Protein AF-A0A086PKF5-F1 (afdb_monomer)

pLDDT: mean 82.12, std 17.76, range [36.72, 97.75]

Solvent-accessible surface area (backbone atoms only — not comparable to full-atom values): 14034 Å² total; per-residue (Å²): 136,88,90,87,89,80,79,74,67,61,62,64,56,49,55,61,52,49,56,54,53,56,54,62,61,66,72,71,80,69,80,71,75,78,75,77,51,98,82,55,91,73,62,72,94,81,54,89,72,55,75,68,56,51,48,54,51,51,54,50,58,45,57,78,61,60,41,84,94,38,36,70,69,42,48,52,54,51,27,58,54,49,49,71,54,85,50,68,68,60,47,36,51,54,41,50,56,54,49,55,48,27,20,74,40,45,94,47,14,59,63,45,34,52,45,53,51,52,41,45,74,46,39,67,67,53,93,92,45,58,82,87,42,76,74,61,31,62,51,41,49,35,45,53,52,50,52,49,51,57,58,68,69,48,75,94,66,84,86,53,72,71,83,74,50,71,91,80,73,77,46,75,63,56,51,49,52,52,51,51,52,51,52,51,53,48,35,51,39,4,48,44,40,34,52,24,36,27,35,72,71,62,74,44,58,70,70,60,56,50,52,52,50,36,69,34,57,62,75,41,96,78,49,58,69,67,36,49,50,39,48,53,49,26,60,75,64,91

Nearest PDB structures (foldseek):
  4iul-assembly3_A  TM=8.179E-01  e=7.984E-08  Homo sapiens
  4iul-assembly3_B  TM=7.841E-01  e=1.169E-06  Homo sapiens
  2vsx-assembly1_E  TM=7.366E-01  e=7.597E-07  Saccharomyces cerevisiae
  6exn-assembly1_H  TM=7.223E-01  e=2.161E-01  Saccharomyces cerevisiae S288C
  5lj5-assembly1_H  TM=7.223E-01  e=2.881E-01  Saccharomyces cerevisiae

Foldseek 3Di:
DDDDDDPPPPVVVVVVVVVVVVVVVVVPPPPDDPPQPPPHDDDPVPDDDDPLRVLLVVLLVLVVVDDPVCLVVSLVVLLVVQLPDDDLVSLLSSLLSLLVCLLQPVVCLLSSLVSLVSSLVSHDADPPFPPVPSCRRSNLVSNVVNLVVLVVPQDLALDACVVVDDPDDPDVVVVVSVVVSVSSLSSLLSSLSNQLSNVVVVSDDPVVNVVLLCSLDPVDPDGDPSSVVSNVSSVVSD

Structure (mmCIF, N/CA/C/O backbone):
data_AF-A0A086PKF5-F1
#
_entry.id   AF-A0A086PKF5-F1
#
loop_
_atom_site.group_PDB
_atom_site.id
_atom_site.type_symbol
_atom_site.label_atom_id
_atom_site.label_alt_id
_atom_site.label_comp_id
_atom_site.label_asym_id
_atom_site.label_entity_id
_atom_site.label_seq_id
_atom_site.pdbx_PDB_ins_code
_atom_site.Cartn_x
_atom_site.Cartn_y
_atom_site.Cartn_z
_atom_site.occupancy
_atom_site.B_iso_or_equiv
_atom_site.auth_seq_id
_atom_site.auth_comp_id
_atom_site.auth_asym_id
_atom_site.auth_atom_id
_atom_site.pdbx_PDB_model_num
ATOM 1 N N . MET A 1 1 ? 48.515 -82.159 37.304 1.00 36.72 1 MET A N 1
ATOM 2 C CA . MET A 1 1 ? 49.482 -81.075 37.580 1.00 36.72 1 MET A CA 1
ATOM 3 C C . MET A 1 1 ? 48.979 -79.821 36.874 1.00 36.72 1 MET A C 1
ATOM 5 O O . MET A 1 1 ? 48.428 -79.946 35.792 1.00 36.72 1 MET A O 1
ATOM 9 N N . SER A 1 2 ? 49.024 -78.694 37.578 1.00 43.69 2 SER A N 1
ATOM 10 C CA . SER A 1 2 ? 48.172 -77.492 37.493 1.00 43.69 2 SER A CA 1
ATOM 11 C C . SER A 1 2 ? 48.107 -76.741 36.152 1.00 43.69 2 SER A C 1
ATOM 13 O O . SER A 1 2 ? 49.078 -76.763 35.402 1.00 43.69 2 SER A O 1
ATOM 15 N N . PRO A 1 3 ? 47.058 -75.917 35.950 1.00 42.56 3 PRO A N 1
ATOM 16 C CA . PRO A 1 3 ? 47.173 -74.667 35.207 1.00 42.56 3 PRO A CA 1
ATOM 17 C C . PRO A 1 3 ? 46.764 -73.464 36.079 1.00 42.56 3 PRO A C 1
ATOM 19 O O . PRO A 1 3 ? 45.607 -73.306 36.457 1.00 42.56 3 PRO A O 1
ATOM 22 N N . GLN A 1 4 ? 47.732 -72.601 36.379 1.00 45.06 4 GLN A N 1
ATOM 23 C CA . GLN A 1 4 ? 47.533 -71.223 36.835 1.00 45.06 4 GLN A CA 1
ATOM 24 C C . GLN A 1 4 ? 48.155 -70.316 35.773 1.00 45.06 4 GLN A C 1
ATOM 26 O O . GLN A 1 4 ? 49.243 -70.646 35.306 1.00 45.06 4 GLN A O 1
ATOM 31 N N . SER A 1 5 ? 47.491 -69.191 35.474 1.00 50.44 5 SER A N 1
ATOM 32 C CA . SER A 1 5 ? 47.967 -67.955 34.806 1.00 50.44 5 SER A CA 1
ATOM 33 C C . SER A 1 5 ? 47.242 -67.544 33.509 1.00 50.44 5 SER A C 1
ATOM 35 O O . SER A 1 5 ? 47.813 -67.582 32.429 1.00 50.44 5 SER A O 1
ATOM 37 N N . GLN A 1 6 ? 45.995 -67.059 33.627 1.00 50.03 6 GLN A N 1
ATOM 38 C CA . GLN A 1 6 ? 45.361 -66.178 32.618 1.00 50.03 6 GLN A CA 1
ATOM 39 C C . GLN A 1 6 ? 44.467 -65.055 33.208 1.00 50.03 6 GLN A C 1
ATOM 41 O O . GLN A 1 6 ? 43.722 -64.417 32.474 1.00 50.03 6 GLN A O 1
ATOM 46 N N . GLU A 1 7 ? 44.560 -64.734 34.505 1.00 50.16 7 GLU A N 1
ATOM 47 C CA . GLU A 1 7 ? 43.732 -63.678 35.139 1.00 50.16 7 GLU A CA 1
ATOM 48 C C . GLU A 1 7 ? 44.393 -62.284 35.219 1.00 50.16 7 GLU A C 1
ATOM 50 O O . GLU A 1 7 ? 43.787 -61.341 35.714 1.00 50.16 7 GLU A O 1
ATOM 55 N N . GLY A 1 8 ? 45.617 -62.105 34.706 1.00 48.47 8 GLY A N 1
ATOM 56 C CA . GLY A 1 8 ? 46.357 -60.833 34.815 1.00 48.47 8 GLY A CA 1
ATOM 57 C C . GLY A 1 8 ? 46.159 -59.821 33.673 1.00 48.47 8 GLY A C 1
ATOM 58 O O . GLY A 1 8 ? 46.491 -58.650 33.841 1.00 48.47 8 GLY A O 1
ATOM 59 N N . ASP A 1 9 ? 45.632 -60.240 32.518 1.00 46.97 9 ASP A N 1
ATOM 60 C CA . ASP A 1 9 ? 45.586 -59.403 31.300 1.00 46.97 9 ASP A CA 1
ATOM 61 C C . ASP A 1 9 ? 44.234 -58.695 31.079 1.00 46.97 9 ASP A C 1
ATOM 63 O O . ASP A 1 9 ? 44.146 -57.711 30.344 1.00 46.97 9 ASP A O 1
ATOM 67 N N . ALA A 1 10 ? 43.165 -59.155 31.738 1.00 49.41 10 ALA A N 1
ATOM 68 C CA . ALA A 1 10 ? 41.835 -58.553 31.613 1.00 49.41 10 ALA A CA 1
ATOM 69 C C . ALA A 1 10 ? 41.706 -57.249 32.425 1.00 49.41 10 ALA A C 1
ATOM 71 O O . ALA A 1 10 ? 41.220 -56.248 31.899 1.00 49.41 10 ALA A O 1
ATOM 72 N N . ALA A 1 11 ? 42.238 -57.218 33.652 1.00 51.84 11 ALA A N 1
ATOM 73 C CA . ALA A 1 11 ? 42.129 -56.063 34.550 1.00 51.84 11 ALA A CA 1
ATOM 74 C C . ALA A 1 11 ? 42.879 -54.821 34.025 1.00 51.84 11 ALA A C 1
ATOM 76 O O . ALA A 1 11 ? 42.363 -53.707 34.063 1.00 51.84 11 ALA A O 1
ATOM 77 N N . LYS A 1 12 ? 44.055 -55.012 33.411 1.00 51.09 12 LYS A N 1
ATOM 78 C CA . LYS A 1 12 ? 44.851 -53.916 32.820 1.00 51.09 12 LYS A CA 1
ATOM 79 C C . LYS A 1 12 ? 44.212 -53.292 31.575 1.00 51.09 12 LYS A C 1
ATOM 81 O O . LYS A 1 12 ? 44.559 -52.177 31.184 1.00 51.09 12 LYS A O 1
ATOM 86 N N . LYS A 1 13 ? 43.302 -54.020 30.921 1.00 51.56 13 LYS A N 1
ATOM 87 C CA . LYS A 1 13 ? 42.574 -53.560 29.733 1.00 51.56 13 LYS A CA 1
ATOM 88 C C . LYS A 1 13 ? 41.316 -52.772 30.097 1.00 51.56 13 LYS A C 1
ATOM 90 O O . LYS A 1 13 ? 40.886 -51.954 29.286 1.00 51.56 13 LYS A O 1
ATOM 95 N N . GLU A 1 14 ? 40.756 -52.999 31.284 1.00 51.41 14 GLU A N 1
ATOM 96 C CA . GLU A 1 14 ? 39.617 -52.240 31.811 1.00 51.41 14 GLU A CA 1
ATOM 97 C C . GLU A 1 14 ? 40.053 -50.897 32.406 1.00 51.41 14 GLU A C 1
ATOM 99 O O . GLU A 1 14 ? 39.488 -49.878 32.013 1.00 51.41 14 GLU A O 1
ATOM 104 N N . GLU A 1 15 ? 41.140 -50.850 33.187 1.00 52.59 15 GLU A N 1
ATOM 105 C CA . GLU A 1 15 ? 41.688 -49.589 33.733 1.00 52.59 15 GLU A CA 1
ATOM 106 C C . GLU A 1 15 ? 42.058 -48.589 32.620 1.00 52.59 15 GLU A C 1
ATOM 108 O O . GLU A 1 15 ? 41.677 -47.420 32.646 1.00 52.59 15 GLU A O 1
ATOM 113 N N . LYS A 1 16 ? 42.695 -49.075 31.544 1.00 51.47 16 LYS A N 1
ATOM 114 C CA . LYS A 1 16 ? 43.084 -48.240 30.393 1.00 51.47 16 LYS A CA 1
ATOM 115 C C . LYS A 1 16 ? 41.893 -47.786 29.534 1.00 51.47 16 LYS A C 1
ATOM 117 O O . LYS A 1 16 ? 42.029 -46.890 28.700 1.00 51.47 16 LYS A O 1
ATOM 122 N N . LYS A 1 17 ? 40.731 -48.430 29.687 1.00 51.41 17 LYS A N 1
ATOM 123 C CA . LYS A 1 17 ? 39.484 -48.081 28.989 1.00 51.41 17 LYS A CA 1
ATOM 124 C C . LYS A 1 17 ? 38.639 -47.103 29.809 1.00 51.41 17 LYS A C 1
ATOM 126 O O . LYS A 1 17 ? 37.878 -46.346 29.208 1.00 51.41 17 LYS A O 1
ATOM 131 N N . GLU A 1 18 ? 38.798 -47.090 31.132 1.00 50.72 18 GLU A N 1
ATOM 132 C CA . GLU A 1 18 ? 38.207 -46.084 32.018 1.00 50.72 18 GLU A CA 1
ATOM 133 C C . GLU A 1 18 ? 38.973 -44.756 31.980 1.00 50.72 18 GLU A C 1
ATOM 135 O O . GLU A 1 18 ? 38.328 -43.733 31.758 1.00 50.72 18 GLU A O 1
ATOM 140 N N . GLU A 1 19 ? 40.315 -44.753 32.016 1.00 48.88 19 GLU A N 1
ATOM 141 C CA . GLU A 1 19 ? 41.105 -43.510 31.866 1.00 48.88 19 GLU A CA 1
ATOM 142 C C . GLU A 1 19 ? 40.824 -42.804 30.528 1.00 48.88 19 GLU A C 1
ATOM 144 O O . GLU A 1 19 ? 40.623 -41.590 30.477 1.00 48.88 19 GLU A O 1
ATOM 149 N N . LYS A 1 20 ? 40.698 -43.570 29.435 1.00 48.81 20 LYS A N 1
ATOM 150 C CA . LYS A 1 20 ? 40.403 -43.008 28.106 1.00 48.81 20 LYS A CA 1
ATOM 151 C C . LYS A 1 20 ? 38.969 -42.469 27.984 1.00 48.81 20 LYS A C 1
ATOM 153 O O . LYS A 1 20 ? 38.723 -41.543 27.217 1.00 48.81 20 LYS A O 1
ATOM 158 N N . LYS A 1 21 ? 38.025 -43.020 28.759 1.00 47.69 21 LYS A N 1
ATOM 159 C CA . LYS A 1 21 ? 36.648 -42.507 28.862 1.00 47.69 21 LYS A CA 1
ATOM 160 C C . LYS A 1 21 ? 36.556 -41.256 29.732 1.00 47.69 21 LYS A C 1
ATOM 162 O O . LYS A 1 21 ? 35.629 -40.473 29.537 1.00 47.69 21 LYS A O 1
ATOM 167 N N . GLU A 1 22 ? 37.467 -41.078 30.686 1.00 45.28 22 GLU A N 1
ATOM 168 C CA . GLU A 1 22 ? 37.516 -39.890 31.540 1.00 45.28 22 GLU A CA 1
ATOM 169 C C . GLU A 1 22 ? 38.200 -38.701 30.840 1.00 45.28 22 GLU A C 1
ATOM 171 O O . GLU A 1 22 ? 37.745 -37.565 30.997 1.00 45.28 22 GLU A O 1
ATOM 176 N N . GLU A 1 23 ? 39.197 -38.955 29.980 1.00 42.19 23 GLU A N 1
ATOM 177 C CA . GLU A 1 23 ? 39.779 -37.936 29.088 1.00 42.19 23 GLU A CA 1
ATOM 178 C C . GLU A 1 23 ? 38.798 -37.477 27.991 1.00 42.19 23 GLU A C 1
ATOM 180 O O . GLU A 1 23 ? 38.596 -36.272 27.829 1.00 42.19 23 GLU A O 1
ATOM 185 N N . GLU A 1 24 ? 38.076 -38.388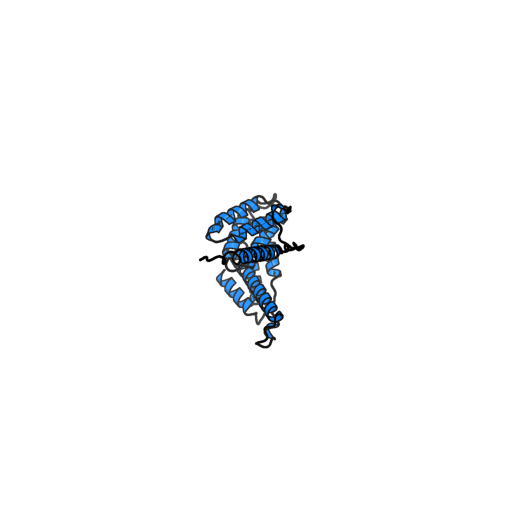 27.318 1.00 42.44 24 GLU A N 1
ATOM 186 C CA . GLU A 1 24 ? 37.067 -38.007 26.303 1.00 42.44 24 GLU A CA 1
ATOM 187 C C . GLU A 1 24 ? 35.859 -37.251 26.894 1.00 42.44 24 GLU A C 1
ATOM 189 O O . GLU A 1 24 ? 35.163 -36.521 26.184 1.00 42.44 24 GLU A O 1
ATOM 194 N N . LYS A 1 25 ? 35.608 -37.362 28.207 1.00 40.44 25 LYS A N 1
ATOM 195 C CA . LYS A 1 25 ? 34.535 -36.612 28.884 1.00 40.44 25 LYS A CA 1
ATOM 196 C C . LYS A 1 25 ? 34.936 -35.185 29.272 1.00 40.44 25 LYS A C 1
ATOM 198 O O . LYS A 1 25 ? 34.049 -34.388 29.581 1.00 40.44 25 LYS A O 1
ATOM 203 N N . LYS A 1 26 ? 36.233 -34.846 29.239 1.00 39.88 26 LYS A N 1
ATOM 204 C CA . LYS A 1 26 ? 36.741 -33.489 29.521 1.00 39.88 26 LYS A CA 1
ATOM 205 C C . LYS A 1 26 ? 36.870 -32.603 28.278 1.00 39.88 26 LYS A C 1
ATOM 207 O O . LYS A 1 26 ? 36.864 -31.386 28.428 1.00 39.88 26 LYS A O 1
ATOM 212 N N . GLU A 1 27 ? 36.882 -33.166 27.070 1.00 39.22 27 GLU A N 1
ATOM 213 C CA . GLU A 1 27 ? 36.931 -32.378 25.822 1.00 39.22 27 GLU A CA 1
ATOM 214 C C . GLU A 1 27 ? 35.543 -31.982 25.272 1.00 39.22 27 GLU A C 1
ATOM 216 O O . GLU A 1 27 ? 35.437 -31.175 24.351 1.00 39.22 27 GLU A O 1
ATOM 221 N N . GLY A 1 28 ? 34.452 -32.471 25.876 1.00 42.28 28 GLY A N 1
ATOM 222 C CA . GLY A 1 28 ? 33.077 -32.193 25.439 1.00 42.28 28 GLY A CA 1
ATOM 223 C C . GLY A 1 28 ? 32.395 -30.956 26.046 1.00 42.28 28 GLY A C 1
ATOM 224 O O . GLY A 1 28 ? 31.264 -30.652 25.670 1.00 42.28 28 GLY A O 1
ATOM 225 N N . SER A 1 29 ? 33.023 -30.226 26.976 1.00 45.91 29 SER A N 1
ATOM 226 C CA . SER A 1 29 ? 32.393 -29.076 27.661 1.00 45.91 29 SER A CA 1
ATOM 227 C C . SER A 1 29 ? 32.948 -27.720 27.215 1.00 45.91 29 SER A C 1
ATOM 229 O O . SER A 1 29 ? 33.151 -26.816 28.026 1.00 45.91 29 SER A O 1
ATOM 231 N N . GLY A 1 30 ? 33.218 -27.588 25.918 1.00 44.12 30 GLY A N 1
ATOM 232 C CA . GLY A 1 30 ? 33.781 -26.388 25.305 1.00 44.12 30 GLY A CA 1
ATOM 233 C C . GLY A 1 30 ? 32.858 -25.700 24.304 1.00 44.12 30 GLY A C 1
ATOM 234 O O . GLY A 1 30 ? 33.360 -25.032 23.406 1.00 44.12 30 GLY A O 1
ATOM 235 N N . VAL A 1 31 ? 31.529 -25.841 24.399 1.00 48.97 31 VAL A N 1
ATOM 236 C CA . VAL A 1 31 ? 30.646 -24.932 23.650 1.00 48.97 31 VAL A CA 1
ATOM 237 C C . VAL A 1 31 ? 30.696 -23.588 24.363 1.00 48.97 31 VAL A C 1
ATOM 239 O O . VAL A 1 31 ? 29.992 -23.354 25.344 1.00 48.97 31 VAL A O 1
ATOM 242 N N . SER A 1 32 ? 31.585 -22.713 23.900 1.00 56.62 32 SER A N 1
ATOM 243 C CA . SER A 1 32 ? 31.594 -21.322 24.324 1.00 56.62 32 SER A CA 1
ATOM 244 C C . SER A 1 32 ? 30.223 -20.720 24.018 1.00 56.62 32 SER A C 1
ATOM 246 O O . SER A 1 32 ? 29.756 -20.719 22.878 1.00 56.62 32 SER A O 1
ATOM 248 N N . THR A 1 33 ? 29.539 -20.251 25.062 1.00 59.47 33 THR A N 1
ATOM 249 C CA . THR A 1 33 ? 28.263 -19.551 24.934 1.00 59.47 33 THR A CA 1
ATOM 250 C C . THR A 1 33 ? 28.449 -18.417 23.933 1.00 59.47 33 THR A C 1
ATOM 252 O O . THR A 1 33 ? 29.280 -17.531 24.156 1.00 59.47 33 THR A O 1
ATOM 255 N N . LEU A 1 34 ? 27.708 -18.459 22.821 1.00 63.03 34 LEU A N 1
ATOM 256 C CA . LEU A 1 34 ? 27.731 -17.414 21.801 1.00 63.03 34 LEU A CA 1
ATOM 257 C C . LEU A 1 34 ? 27.540 -16.066 22.499 1.00 63.03 34 LEU A C 1
ATOM 259 O O . LEU A 1 34 ? 26.507 -15.820 23.127 1.00 63.03 34 LEU A O 1
ATOM 263 N N . LYS A 1 35 ? 28.564 -15.206 22.435 1.00 63.94 35 LYS A N 1
ATOM 264 C CA . LYS A 1 35 ? 28.471 -13.858 22.990 1.00 63.94 35 LYS A CA 1
ATOM 265 C C . LYS A 1 35 ? 27.340 -13.150 22.259 1.00 63.94 35 LYS A C 1
ATOM 267 O O . LYS A 1 35 ? 27.403 -12.942 21.051 1.00 63.94 35 LYS A O 1
ATOM 272 N N . VAL A 1 36 ? 26.298 -12.811 23.009 1.00 59.06 36 VAL A N 1
ATOM 273 C CA . VAL A 1 36 ? 25.150 -12.041 22.538 1.00 59.06 36 VAL A CA 1
ATOM 274 C C . VAL A 1 36 ? 25.682 -10.694 22.048 1.00 59.06 36 VAL A C 1
ATOM 276 O O . VAL A 1 36 ? 26.002 -9.817 22.848 1.00 59.06 36 VAL A O 1
ATOM 279 N N . GLY A 1 37 ? 25.853 -10.553 20.731 1.00 63.16 37 GLY A N 1
ATOM 280 C CA . GLY A 1 37 ? 26.248 -9.288 20.118 1.00 63.16 37 GLY A CA 1
ATOM 281 C C . GLY A 1 37 ? 25.216 -8.201 20.425 1.00 63.16 37 GLY A C 1
ATOM 282 O O . GLY A 1 37 ? 24.046 -8.502 20.662 1.00 63.16 37 GLY A O 1
ATOM 283 N N . GLY A 1 38 ? 25.621 -6.928 20.403 1.00 65.12 38 GLY A N 1
ATOM 284 C CA . GLY A 1 38 ? 24.736 -5.796 20.727 1.00 65.12 38 GLY A CA 1
ATOM 285 C C . GLY A 1 38 ? 23.437 -5.732 19.902 1.00 65.12 38 GLY A C 1
ATOM 286 O O . GLY A 1 38 ? 22.467 -5.134 20.355 1.00 65.12 38 GLY A O 1
ATOM 287 N N . GLY A 1 39 ? 23.393 -6.397 18.739 1.00 69.69 39 GLY A N 1
ATOM 288 C CA . GLY A 1 39 ? 22.215 -6.528 17.870 1.00 69.69 39 GLY A CA 1
ATOM 289 C C . GLY A 1 39 ? 21.435 -7.845 17.989 1.00 69.69 39 GLY A C 1
ATOM 290 O O . GLY A 1 39 ? 20.574 -8.113 17.155 1.00 69.69 39 GLY A O 1
ATOM 291 N N . ALA A 1 40 ? 21.728 -8.698 18.972 1.00 73.62 40 ALA A N 1
ATOM 292 C CA . ALA A 1 40 ? 21.036 -9.975 19.116 1.00 73.62 40 ALA A CA 1
ATOM 293 C C . ALA A 1 40 ? 19.546 -9.787 19.450 1.00 73.62 40 ALA A C 1
ATOM 295 O O . ALA A 1 40 ? 19.161 -8.920 20.243 1.00 73.62 40 ALA A O 1
ATOM 296 N N . TRP A 1 41 ? 18.703 -10.638 18.862 1.00 75.94 41 TRP A N 1
ATOM 297 C CA . TRP A 1 41 ? 17.267 -10.640 19.118 1.00 75.94 41 TRP A CA 1
ATOM 298 C C . TRP A 1 41 ? 16.983 -10.898 20.603 1.00 75.94 41 TRP A C 1
ATOM 300 O O . TRP A 1 41 ? 17.469 -11.871 21.180 1.00 75.94 41 TRP A O 1
ATOM 310 N N . ARG A 1 42 ? 16.187 -10.022 21.228 1.00 75.62 42 ARG A N 1
ATOM 311 C CA . ARG A 1 42 ? 15.775 -10.150 22.633 1.00 75.62 42 ARG A CA 1
ATOM 312 C C . ARG A 1 42 ? 14.305 -10.567 22.731 1.00 75.62 42 ARG A C 1
ATOM 314 O O . ARG A 1 42 ? 13.477 -9.979 22.026 1.00 75.62 42 ARG A O 1
ATOM 321 N N . PRO A 1 43 ? 13.961 -11.516 23.623 1.00 75.12 43 PRO A N 1
ATOM 322 C CA . PRO A 1 43 ? 12.582 -11.925 23.858 1.00 75.12 43 PRO A CA 1
ATOM 323 C C . PRO A 1 43 ? 11.6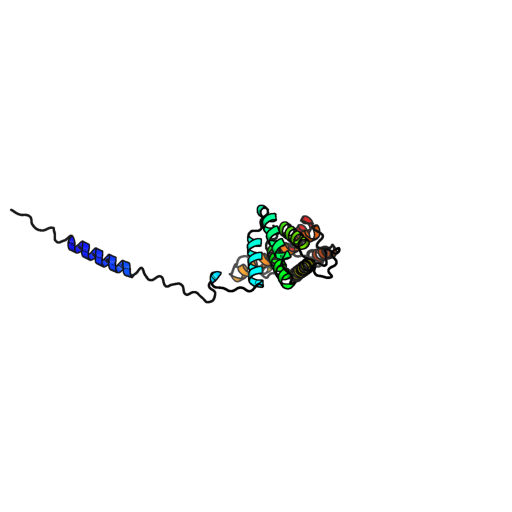92 -10.757 24.292 1.00 75.12 43 PRO A C 1
ATOM 325 O O . PRO A 1 43 ? 12.141 -9.832 24.970 1.00 75.12 43 PRO A O 1
ATOM 328 N N . ARG A 1 44 ? 10.397 -10.836 23.955 1.00 72.69 44 ARG A N 1
ATOM 329 C CA . ARG A 1 44 ? 9.395 -9.799 24.269 1.00 72.69 44 ARG A CA 1
ATOM 330 C C . ARG A 1 44 ? 9.359 -9.434 25.757 1.00 72.69 44 ARG A C 1
ATOM 332 O O . ARG A 1 44 ? 9.197 -8.266 26.072 1.00 72.69 44 ARG A O 1
ATOM 339 N N . SER A 1 45 ? 9.550 -10.404 26.650 1.00 74.06 45 SER A N 1
ATOM 340 C CA . SER A 1 45 ? 9.540 -10.197 28.105 1.00 74.06 45 SER A CA 1
ATOM 341 C C . SER A 1 45 ? 10.653 -9.278 28.619 1.00 74.06 45 SER A C 1
ATOM 343 O O . SER A 1 45 ? 10.564 -8.800 29.743 1.00 74.06 45 SER A O 1
ATOM 345 N N . GLN A 1 46 ? 11.692 -9.024 27.818 1.00 71.19 46 GLN A N 1
ATOM 346 C CA . GLN A 1 46 ? 12.848 -8.208 28.202 1.00 71.19 46 GLN A CA 1
ATOM 347 C C . GLN A 1 46 ? 12.854 -6.810 27.564 1.00 71.19 46 GLN A C 1
ATOM 349 O O . GLN A 1 46 ? 13.830 -6.079 27.726 1.00 71.19 46 GLN A O 1
ATOM 354 N N . ARG A 1 47 ? 11.804 -6.428 26.823 1.00 76.94 47 ARG A N 1
ATOM 355 C CA . ARG A 1 47 ? 11.696 -5.107 26.188 1.00 76.94 47 ARG A CA 1
ATOM 356 C C . ARG A 1 47 ? 10.398 -4.418 26.588 1.00 76.94 47 ARG A C 1
ATOM 358 O O . ARG A 1 47 ? 9.325 -5.001 26.472 1.00 76.94 47 ARG A O 1
ATOM 365 N N . GLN A 1 48 ? 10.525 -3.165 27.010 1.00 79.69 48 GLN A N 1
ATOM 366 C CA . GLN A 1 48 ? 9.410 -2.226 27.052 1.00 79.69 48 GLN A CA 1
ATOM 367 C C . GLN A 1 48 ? 9.259 -1.628 25.656 1.00 79.69 48 GLN A C 1
ATOM 369 O O . GLN A 1 48 ? 10.260 -1.251 25.047 1.00 79.69 48 GLN A O 1
ATOM 374 N N . PHE A 1 49 ? 8.031 -1.602 25.150 1.00 83.56 49 PHE A N 1
ATOM 375 C CA . PHE A 1 49 ? 7.703 -1.021 23.854 1.00 83.56 49 PHE A CA 1
ATOM 376 C C . PHE A 1 49 ? 6.881 0.240 24.073 1.00 83.56 49 PHE A C 1
ATOM 378 O O . PHE A 1 49 ? 6.094 0.320 25.020 1.00 83.56 49 PHE A O 1
ATOM 385 N N . THR A 1 50 ? 7.067 1.225 23.202 1.00 89.31 50 THR A N 1
ATOM 386 C CA . THR A 1 50 ? 6.158 2.370 23.161 1.00 89.31 50 THR A CA 1
ATOM 387 C C . THR A 1 50 ? 4.806 1.940 22.590 1.00 89.31 50 THR A C 1
ATOM 389 O O . THR A 1 50 ? 4.695 0.926 21.898 1.00 89.31 50 THR A O 1
ATOM 392 N N . ARG A 1 51 ? 3.763 2.737 22.835 1.00 89.56 51 ARG A N 1
ATOM 393 C CA . ARG A 1 51 ? 2.424 2.499 22.273 1.00 89.56 51 ARG A CA 1
ATOM 394 C C . ARG A 1 51 ? 2.450 2.370 20.742 1.00 89.56 51 ARG A C 1
ATOM 396 O O . ARG A 1 51 ? 1.797 1.490 20.190 1.00 89.56 51 ARG A O 1
ATOM 403 N N . GLU A 1 52 ? 3.244 3.201 20.068 1.00 90.38 52 GLU A N 1
ATOM 404 C CA . GLU A 1 52 ? 3.411 3.172 18.609 1.00 90.38 52 GLU A CA 1
ATOM 405 C C . GLU A 1 52 ? 4.112 1.889 18.134 1.00 90.38 52 GLU A C 1
ATOM 407 O O . GLU A 1 52 ? 3.690 1.278 17.153 1.00 90.38 52 GLU A O 1
ATOM 412 N N . GLU A 1 53 ? 5.142 1.430 18.852 1.00 91.69 53 GLU A N 1
ATOM 413 C CA . GLU A 1 53 ? 5.839 0.176 18.538 1.00 91.69 53 GLU A CA 1
ATOM 414 C C . GLU A 1 53 ? 4.942 -1.051 18.747 1.00 91.69 53 GLU A C 1
ATOM 416 O O . GLU A 1 53 ? 4.996 -2.009 17.971 1.00 91.69 53 GLU A O 1
ATOM 421 N N . GLU A 1 54 ? 4.110 -1.052 19.791 1.00 92.19 54 GLU A N 1
ATOM 422 C CA . GLU A 1 54 ? 3.139 -2.124 20.016 1.00 92.19 54 GLU A CA 1
ATOM 423 C C . GLU A 1 54 ? 2.077 -2.167 18.916 1.00 92.19 54 GLU A C 1
ATOM 425 O O . GLU A 1 54 ? 1.737 -3.257 18.435 1.00 92.19 54 GLU A O 1
ATOM 430 N N . LEU A 1 55 ? 1.600 -0.997 18.480 1.00 94.12 55 LEU A N 1
ATOM 431 C CA . LEU A 1 55 ? 0.664 -0.871 17.368 1.00 94.12 55 LEU A CA 1
ATOM 432 C C . LEU A 1 55 ? 1.284 -1.390 16.064 1.00 94.12 55 LEU A C 1
ATOM 434 O O . LEU A 1 55 ? 0.712 -2.286 15.443 1.00 94.12 55 LEU A O 1
ATOM 438 N N . ASP A 1 56 ? 2.476 -0.912 15.692 1.00 94.31 56 ASP A N 1
ATOM 439 C CA . ASP A 1 56 ? 3.201 -1.339 14.484 1.00 94.31 56 ASP A CA 1
ATOM 440 C C . ASP A 1 56 ? 3.372 -2.859 14.437 1.00 94.31 56 ASP A C 1
ATOM 442 O O . ASP A 1 56 ? 3.028 -3.520 13.453 1.00 94.31 56 ASP A O 1
ATOM 446 N N . ARG A 1 57 ? 3.827 -3.445 15.548 1.00 93.81 57 ARG A N 1
ATOM 447 C CA . ARG A 1 57 ? 4.010 -4.895 15.656 1.00 93.81 57 ARG A CA 1
ATOM 448 C C . ARG A 1 57 ? 2.699 -5.655 15.529 1.00 93.81 57 ARG A C 1
ATOM 450 O O . ARG A 1 57 ? 2.681 -6.722 14.913 1.00 93.81 57 ARG A O 1
ATOM 457 N N . THR A 1 58 ? 1.627 -5.141 16.125 1.00 95.12 58 THR A N 1
ATOM 458 C CA . THR A 1 58 ? 0.305 -5.776 16.078 1.00 95.12 58 THR A CA 1
ATOM 459 C C . THR A 1 58 ? -0.247 -5.765 14.658 1.00 95.12 58 THR A C 1
ATOM 461 O O . THR A 1 58 ? -0.648 -6.817 14.156 1.00 95.12 58 THR A O 1
ATOM 464 N N . VAL A 1 59 ? -0.183 -4.618 13.977 1.00 96.38 59 VAL A N 1
ATOM 465 C CA . VAL A 1 59 ? -0.622 -4.471 12.582 1.00 96.38 59 VAL A CA 1
ATOM 466 C C . VAL A 1 59 ? 0.201 -5.377 11.664 1.00 96.38 59 VAL A C 1
ATOM 468 O O . VAL A 1 59 ? -0.376 -6.162 10.913 1.00 96.38 59 VAL A O 1
ATOM 471 N N . LYS A 1 60 ? 1.537 -5.383 11.787 1.00 96.44 60 LYS A N 1
ATOM 472 C CA . LYS A 1 60 ? 2.412 -6.291 11.019 1.00 96.44 60 LYS A CA 1
ATOM 473 C C . LYS A 1 60 ? 2.087 -7.763 11.263 1.00 96.44 60 LYS A C 1
ATOM 475 O O . LYS A 1 60 ? 2.048 -8.552 10.322 1.00 96.44 60 LYS A O 1
ATOM 480 N N . ALA A 1 61 ? 1.835 -8.154 12.513 1.00 96.00 61 ALA A N 1
ATOM 481 C CA . ALA A 1 61 ? 1.499 -9.535 12.854 1.00 96.00 61 ALA A CA 1
ATOM 482 C C . ALA A 1 61 ? 0.150 -9.985 12.268 1.00 96.00 61 ALA A C 1
ATOM 484 O O . ALA A 1 61 ? 0.001 -11.164 11.938 1.00 96.00 61 ALA A O 1
ATOM 485 N N . LEU A 1 62 ? -0.815 -9.068 12.151 1.00 97.00 62 LEU A N 1
ATOM 486 C CA . LEU A 1 62 ? -2.099 -9.311 11.496 1.00 97.00 62 LEU A CA 1
ATOM 487 C C . LEU A 1 62 ? -1.930 -9.414 9.976 1.00 97.00 62 LEU A C 1
ATOM 489 O O . LEU A 1 62 ? -2.355 -10.409 9.395 1.00 97.00 62 LEU A O 1
ATOM 493 N N . LEU A 1 63 ? -1.232 -8.459 9.355 1.00 96.25 63 LEU A N 1
ATOM 494 C CA . LEU A 1 63 ? -1.008 -8.438 7.905 1.00 96.25 63 LEU A CA 1
ATOM 495 C C . LEU A 1 63 ? -0.181 -9.626 7.407 1.00 96.25 63 LEU A C 1
ATOM 497 O O . LEU A 1 63 ? -0.477 -10.171 6.355 1.00 96.25 63 LEU A O 1
ATOM 501 N N . ASN A 1 64 ? 0.793 -10.106 8.184 1.00 96.31 64 ASN A N 1
ATOM 502 C CA . ASN A 1 64 ? 1.549 -11.318 7.838 1.00 96.31 64 ASN A CA 1
ATOM 503 C C . ASN A 1 64 ? 0.698 -12.597 7.828 1.00 96.31 64 ASN A C 1
ATOM 505 O O . ASN A 1 64 ? 1.156 -13.635 7.359 1.00 96.31 64 ASN A O 1
ATOM 509 N N . LYS A 1 65 ? -0.508 -12.554 8.401 1.00 95.56 65 LYS A N 1
ATOM 510 C CA . LYS A 1 65 ? -1.466 -13.665 8.389 1.00 95.56 65 LYS A CA 1
ATOM 511 C C . LYS A 1 65 ? -2.622 -13.413 7.424 1.00 95.56 65 LYS A C 1
ATOM 513 O O . LYS A 1 65 ? -3.500 -14.273 7.350 1.00 95.56 65 LYS A O 1
ATOM 518 N N . LEU A 1 66 ? -2.648 -12.252 6.766 1.00 94.94 66 LEU A N 1
ATOM 519 C CA . LEU A 1 66 ? -3.714 -11.856 5.862 1.00 94.94 66 LEU A CA 1
ATOM 520 C C . LEU A 1 66 ? -3.675 -12.754 4.629 1.00 94.94 66 LEU A C 1
ATOM 522 O O . LEU A 1 66 ? -2.680 -12.812 3.916 1.00 94.94 66 LEU A O 1
ATOM 526 N N . THR A 1 67 ? -4.765 -13.476 4.422 1.00 94.31 67 THR A N 1
ATOM 527 C CA . THR A 1 67 ? -5.004 -14.338 3.267 1.00 94.31 67 THR A CA 1
ATOM 528 C C . THR A 1 67 ? -6.477 -14.234 2.907 1.00 94.31 67 THR A C 1
ATOM 530 O O . THR A 1 67 ? -7.277 -13.837 3.754 1.00 94.31 67 THR A O 1
ATOM 533 N N . ILE A 1 68 ? -6.846 -14.657 1.698 1.00 93.06 68 ILE A N 1
ATOM 534 C CA . ILE A 1 68 ? -8.243 -14.666 1.235 1.00 93.06 68 ILE A CA 1
ATOM 535 C C . ILE A 1 68 ? -9.148 -15.400 2.242 1.00 93.06 68 ILE A C 1
ATOM 537 O O . ILE A 1 68 ? -10.158 -14.862 2.678 1.00 93.06 68 ILE A O 1
ATOM 541 N N . GLU A 1 69 ? -8.739 -16.581 2.715 1.00 95.06 69 GLU A N 1
ATOM 542 C CA . GLU A 1 69 ? -9.507 -17.375 3.693 1.00 95.06 69 GLU A CA 1
ATOM 543 C C . GLU A 1 69 ? -9.682 -16.688 5.055 1.00 95.06 69 GLU A C 1
ATOM 545 O O . GLU A 1 69 ? -10.659 -16.924 5.763 1.00 95.06 69 GLU A O 1
ATOM 550 N N . LYS A 1 70 ? -8.701 -15.878 5.466 1.00 95.62 70 LYS A N 1
ATOM 551 C CA . LYS A 1 70 ? -8.684 -15.215 6.778 1.00 95.62 70 LYS A CA 1
ATOM 552 C C . LYS A 1 70 ? -9.047 -13.740 6.692 1.00 95.62 70 LYS A C 1
ATOM 554 O O . LYS A 1 70 ? -8.940 -13.058 7.716 1.00 95.62 70 LYS A O 1
ATOM 559 N N . PHE A 1 71 ? -9.462 -13.268 5.516 1.00 96.69 71 PHE A N 1
ATOM 560 C CA . PHE A 1 71 ? -9.672 -11.858 5.229 1.00 96.69 71 PHE A CA 1
ATOM 561 C C . PHE A 1 71 ? -10.629 -11.241 6.243 1.00 96.69 71 PHE A C 1
ATOM 563 O O . PHE A 1 71 ? -10.200 -10.415 7.043 1.00 96.69 71 PHE A O 1
ATOM 570 N N . ASP A 1 72 ? -11.862 -11.741 6.330 1.00 96.56 72 ASP A N 1
ATOM 571 C CA . ASP A 1 72 ? -12.890 -11.194 7.225 1.00 96.56 72 ASP A CA 1
ATOM 572 C C . ASP A 1 72 ? -12.426 -11.142 8.685 1.00 96.56 72 ASP A C 1
ATOM 574 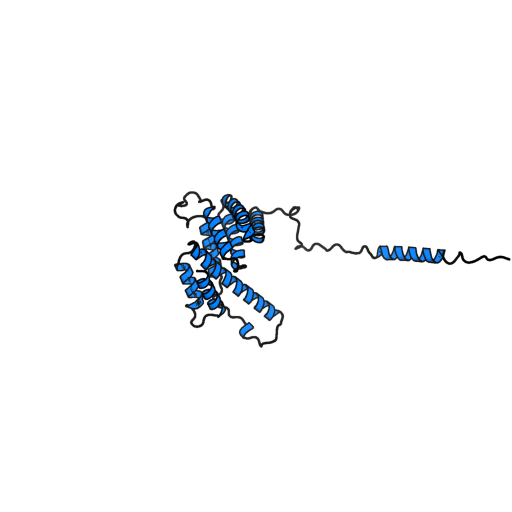O O . ASP A 1 72 ? -12.567 -10.134 9.375 1.00 96.56 72 ASP A O 1
ATOM 578 N N . THR A 1 73 ? -11.796 -12.220 9.161 1.00 97.56 73 THR A N 1
ATOM 579 C CA . THR A 1 73 ? -11.357 -12.325 10.560 1.00 97.56 73 THR A CA 1
ATOM 580 C C . THR A 1 73 ? -10.217 -11.360 10.888 1.00 97.56 73 THR A C 1
ATOM 582 O O . THR A 1 73 ? -10.128 -10.859 12.013 1.00 97.56 73 THR A O 1
ATOM 585 N N . ILE A 1 74 ? -9.292 -11.142 9.954 1.00 97.12 74 ILE A N 1
ATOM 586 C CA . ILE A 1 74 ? -8.134 -10.265 10.162 1.00 97.12 74 ILE A CA 1
ATOM 587 C C . ILE A 1 74 ? -8.525 -8.807 9.946 1.00 97.12 74 ILE A C 1
ATOM 589 O O . ILE A 1 74 ? -8.153 -7.963 10.763 1.00 97.12 74 ILE A O 1
ATOM 593 N N . THR A 1 75 ? -9.317 -8.534 8.914 1.00 96.94 75 THR A N 1
ATOM 594 C CA . THR A 1 75 ? -9.885 -7.219 8.623 1.00 96.94 75 THR A CA 1
ATOM 595 C C . THR A 1 75 ? -10.718 -6.718 9.798 1.00 96.94 75 THR A C 1
ATOM 597 O O . THR A 1 75 ? -10.492 -5.600 10.246 1.00 96.94 75 THR A O 1
ATOM 600 N N . GLU A 1 76 ? -11.573 -7.554 10.397 1.00 96.50 76 GLU A N 1
ATOM 601 C CA . GLU A 1 76 ? -12.345 -7.190 11.597 1.00 96.50 76 GLU A CA 1
ATOM 602 C C . GLU A 1 76 ? -11.436 -6.809 12.781 1.00 96.50 76 GLU A C 1
ATOM 604 O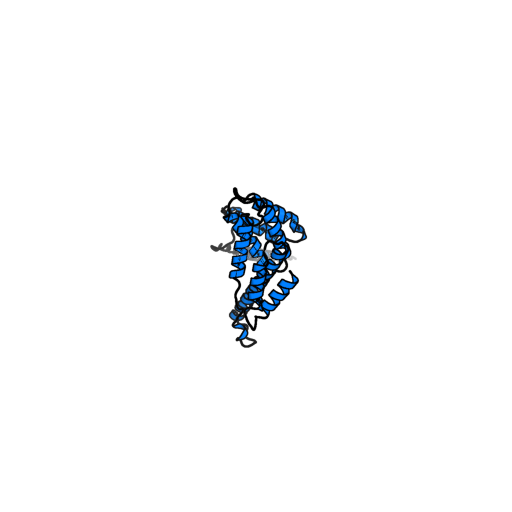 O . GLU A 1 76 ? -11.687 -5.838 13.496 1.00 96.50 76 GLU A O 1
ATOM 609 N N . LYS A 1 77 ? -10.331 -7.537 12.992 1.00 96.69 77 LYS A N 1
ATOM 610 C CA . LYS A 1 77 ? -9.364 -7.206 14.056 1.00 96.69 77 LYS A CA 1
ATOM 611 C C . LYS A 1 77 ? -8.645 -5.885 13.788 1.00 96.69 77 LYS A C 1
ATOM 613 O O . LYS A 1 77 ? -8.431 -5.111 14.725 1.00 96.69 77 LYS A O 1
ATOM 618 N N . LEU A 1 78 ? -8.268 -5.627 12.536 1.00 96.06 78 LEU A N 1
ATOM 619 C CA . LEU A 1 78 ? -7.657 -4.358 12.137 1.00 96.06 78 LEU A CA 1
ATOM 620 C C . LEU A 1 78 ? -8.654 -3.200 12.259 1.00 96.06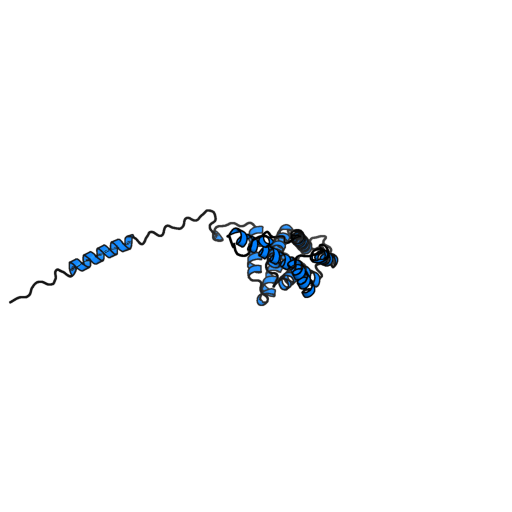 78 LEU A C 1
ATOM 622 O O . LEU A 1 78 ? -8.291 -2.166 12.812 1.00 96.06 78 LEU A O 1
ATOM 626 N N . ALA A 1 79 ? -9.908 -3.386 11.845 1.00 94.31 79 ALA A N 1
ATOM 627 C CA . ALA A 1 79 ? -10.970 -2.390 11.973 1.00 94.31 79 ALA A CA 1
ATOM 628 C C . ALA A 1 79 ? -11.211 -1.994 13.433 1.00 94.31 79 ALA A C 1
ATOM 630 O O . ALA A 1 79 ? -11.121 -0.813 13.760 1.00 94.31 79 ALA A O 1
ATOM 631 N N . ARG A 1 80 ? -11.369 -2.969 14.338 1.00 93.75 80 ARG A N 1
ATOM 632 C CA . ARG A 1 80 ? -11.484 -2.696 15.784 1.00 93.75 80 ARG A CA 1
ATOM 633 C C . ARG A 1 80 ? -10.276 -1.959 16.348 1.00 93.75 80 ARG A C 1
AT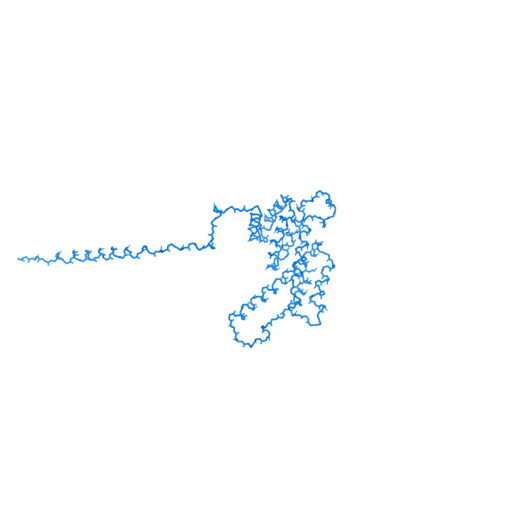OM 635 O O . ARG A 1 80 ? -10.420 -1.141 17.251 1.00 93.75 80 ARG A O 1
ATOM 642 N N . THR A 1 81 ? -9.084 -2.265 15.833 1.00 92.44 81 THR A N 1
ATOM 643 C CA . THR A 1 81 ? -7.867 -1.543 16.218 1.00 92.44 81 THR A CA 1
ATOM 644 C C . THR A 1 81 ? -7.977 -0.083 15.789 1.00 92.44 81 THR A C 1
ATOM 646 O O . THR A 1 81 ? -7.810 0.791 16.629 1.00 92.44 81 THR A O 1
ATOM 649 N N . VAL A 1 82 ? -8.329 0.171 14.522 1.00 91.06 82 VAL A N 1
ATOM 650 C CA . VAL A 1 82 ? -8.492 1.513 13.932 1.00 91.06 82 VAL A CA 1
ATOM 651 C C . VAL A 1 82 ? -9.589 2.332 14.620 1.00 91.06 82 VAL A C 1
ATOM 653 O O . VAL A 1 82 ? -9.378 3.514 14.869 1.00 91.06 82 VAL A O 1
ATOM 656 N N . GLU A 1 83 ? -10.717 1.722 14.986 1.00 89.44 83 GLU A N 1
ATOM 657 C CA . GLU A 1 83 ? -11.811 2.367 15.737 1.00 89.44 83 GLU A CA 1
ATOM 658 C C . GLU A 1 83 ? -11.366 2.920 17.094 1.00 89.44 83 GLU A C 1
ATOM 660 O O . GLU A 1 83 ? -11.885 3.934 17.561 1.00 89.44 83 GLU A O 1
ATOM 665 N N . GLY A 1 84 ? -10.403 2.253 17.734 1.00 86.00 84 GLY A N 1
ATOM 666 C CA . GLY A 1 84 ? -9.838 2.685 19.008 1.00 86.00 84 GLY A CA 1
ATOM 667 C C . GLY A 1 84 ? -8.826 3.827 18.888 1.00 86.00 84 GLY A C 1
ATOM 668 O O . GLY A 1 84 ? -8.477 4.428 19.908 1.00 86.00 84 GLY A O 1
ATOM 669 N N . LEU A 1 85 ? -8.348 4.137 17.678 1.00 87.44 85 LEU A N 1
ATOM 670 C CA . LEU A 1 85 ? -7.326 5.158 17.454 1.00 87.44 85 LEU A CA 1
ATOM 671 C C . LEU A 1 85 ? -7.964 6.542 17.352 1.00 87.44 85 LEU A C 1
ATOM 673 O O . LEU A 1 85 ? -8.863 6.786 16.550 1.00 87.44 85 LEU A O 1
ATOM 677 N N . LYS A 1 86 ? -7.454 7.475 18.157 1.00 76.69 86 LYS A N 1
ATOM 678 C CA . LYS A 1 86 ? -7.909 8.876 18.170 1.00 76.69 86 LYS A CA 1
ATOM 679 C C . LYS A 1 86 ? -6.883 9.826 17.566 1.00 76.69 86 LYS A C 1
ATOM 681 O O . LYS A 1 86 ? -7.227 10.935 17.166 1.00 76.69 86 LYS A O 1
ATOM 686 N N . GLU A 1 87 ? -5.623 9.407 17.508 1.00 84.88 87 GLU A N 1
ATOM 687 C CA . GLU A 1 87 ? -4.518 10.245 17.066 1.00 84.88 87 GLU A CA 1
ATOM 688 C C . GLU A 1 87 ? -4.224 10.011 15.582 1.00 84.88 87 GLU A C 1
ATOM 690 O O . GLU A 1 87 ? -4.045 8.880 15.128 1.00 84.88 87 GLU A O 1
ATOM 695 N N . HIS A 1 88 ? -4.108 11.098 14.813 1.00 86.00 88 HIS A N 1
ATOM 696 C CA . HIS A 1 88 ? -3.802 11.013 13.382 1.00 86.00 88 HIS A CA 1
ATOM 697 C C . HIS A 1 88 ? -2.479 10.280 13.105 1.00 86.00 88 HIS A C 1
ATOM 699 O O . HIS A 1 88 ? -2.385 9.540 12.130 1.00 86.00 88 HIS A O 1
ATOM 705 N N . LYS A 1 89 ? -1.478 10.429 13.984 1.00 90.12 89 LYS A N 1
ATOM 706 C CA . LYS A 1 89 ? -0.182 9.744 13.865 1.00 90.12 89 LYS A CA 1
ATOM 707 C C . LYS A 1 89 ? -0.311 8.221 13.928 1.00 90.12 89 LYS A C 1
ATOM 709 O O . LYS A 1 89 ? 0.343 7.528 13.157 1.00 90.12 89 LYS A O 1
ATOM 714 N N . GLU A 1 90 ? -1.178 7.703 14.795 1.00 91.62 90 GLU A N 1
ATOM 715 C CA . GLU A 1 90 ? -1.414 6.261 14.912 1.00 91.62 90 GLU A CA 1
ATOM 716 C C . GLU A 1 90 ? -2.120 5.717 13.666 1.00 91.62 90 GLU A C 1
ATOM 718 O O . GLU A 1 90 ? -1.724 4.684 13.131 1.00 91.62 90 GLU A O 1
ATOM 723 N N . LEU A 1 91 ? -3.120 6.441 13.150 1.00 91.81 91 LEU A N 1
ATOM 724 C CA . LEU A 1 91 ? -3.788 6.086 11.893 1.00 91.81 91 LEU A CA 1
ATOM 725 C C . LEU A 1 91 ? -2.811 6.098 10.712 1.00 91.81 91 LEU A C 1
ATOM 727 O O . LEU A 1 91 ? -2.811 5.169 9.905 1.00 91.81 91 LEU A O 1
ATOM 731 N N . GLN A 1 92 ? -1.946 7.114 10.644 1.00 93.62 92 GLN A N 1
ATOM 732 C CA . GLN A 1 92 ? -0.886 7.200 9.644 1.00 93.62 92 GLN A CA 1
ATOM 733 C C . GLN A 1 92 ? 0.050 5.991 9.725 1.00 93.62 92 GLN A C 1
ATOM 735 O O . GLN A 1 92 ? 0.426 5.441 8.694 1.00 93.62 92 GLN A O 1
ATOM 740 N N . LEU A 1 93 ? 0.400 5.546 10.935 1.00 95.62 93 LEU A N 1
ATOM 741 C CA . LEU A 1 93 ? 1.218 4.355 11.142 1.00 95.62 93 LEU A CA 1
ATOM 742 C C . LEU A 1 93 ? 0.522 3.101 10.598 1.00 95.62 93 LEU A C 1
ATOM 744 O O . LEU A 1 93 ? 1.144 2.367 9.832 1.00 95.62 93 LEU A O 1
ATOM 748 N N . VAL A 1 94 ? -0.763 2.881 10.905 1.00 96.00 94 VAL A N 1
ATOM 749 C CA . VAL A 1 94 ? -1.520 1.736 10.358 1.00 96.00 94 VAL A CA 1
ATOM 750 C C . VAL A 1 94 ? -1.522 1.765 8.829 1.00 96.00 94 VAL A C 1
ATOM 752 O O . VAL A 1 94 ? -1.167 0.768 8.198 1.00 96.00 94 VAL A O 1
ATOM 755 N N . VAL A 1 95 ? -1.867 2.913 8.236 1.00 96.44 95 VAL A N 1
ATOM 756 C CA . VAL A 1 95 ? -1.875 3.104 6.778 1.00 96.44 95 VAL A CA 1
ATOM 757 C C . VAL A 1 95 ? -0.499 2.817 6.188 1.00 96.44 95 VAL A C 1
ATOM 759 O O . VAL A 1 95 ? -0.403 2.083 5.211 1.00 96.44 95 VAL A O 1
ATOM 762 N N . ASN A 1 96 ? 0.573 3.337 6.785 1.00 96.56 96 ASN A N 1
ATOM 763 C CA . ASN A 1 96 ? 1.927 3.126 6.284 1.00 96.56 96 ASN A CA 1
ATOM 764 C C . ASN A 1 96 ? 2.282 1.639 6.213 1.00 96.56 96 ASN A C 1
ATOM 766 O O . ASN A 1 96 ? 2.855 1.207 5.218 1.00 96.56 96 ASN A O 1
ATOM 770 N N . VAL A 1 97 ? 1.923 0.855 7.234 1.00 97.19 97 VAL A N 1
ATOM 771 C CA . VAL A 1 97 ? 2.212 -0.585 7.258 1.00 97.19 97 VAL A CA 1
ATOM 772 C C . VAL A 1 97 ? 1.369 -1.345 6.225 1.00 97.19 97 VAL A C 1
ATOM 774 O O . VAL A 1 97 ? 1.902 -2.213 5.534 1.00 97.19 97 VAL A O 1
ATOM 777 N N . VAL A 1 98 ? 0.076 -1.020 6.093 1.00 97.19 98 VAL A N 1
ATOM 778 C CA . VAL A 1 98 ? -0.810 -1.641 5.087 1.00 97.19 98 VAL A CA 1
ATOM 779 C C . VAL A 1 98 ? -0.320 -1.335 3.672 1.00 97.19 98 VAL A C 1
ATOM 781 O O . VAL A 1 98 ? -0.184 -2.243 2.856 1.00 97.19 98 VAL A O 1
ATOM 784 N N . MET A 1 99 ? -0.006 -0.068 3.401 1.00 96.44 99 MET A N 1
ATOM 785 C CA . MET A 1 99 ? 0.448 0.386 2.090 1.00 96.44 99 MET A CA 1
ATOM 786 C C . MET A 1 99 ? 1.816 -0.192 1.730 1.00 96.44 99 MET A C 1
ATOM 788 O O . MET A 1 99 ? 1.990 -0.626 0.599 1.00 96.44 99 MET A O 1
ATOM 792 N N . GLU A 1 100 ? 2.757 -0.267 2.680 1.00 96.38 100 GLU A N 1
ATOM 793 C CA . GLU A 1 100 ? 4.064 -0.897 2.444 1.00 96.38 100 GLU A CA 1
ATOM 794 C C . GLU A 1 100 ? 3.899 -2.353 1.997 1.00 96.38 100 GLU A C 1
ATOM 796 O O . GLU A 1 100 ? 4.520 -2.781 1.030 1.00 96.38 100 GLU A O 1
ATOM 801 N N . LYS A 1 101 ? 3.000 -3.102 2.644 1.00 96.19 101 LYS A N 1
ATOM 802 C CA . LYS A 1 101 ? 2.672 -4.466 2.226 1.00 96.19 101 LYS A CA 1
ATOM 803 C C . LYS A 1 101 ? 2.082 -4.505 0.820 1.00 96.19 101 LYS A C 1
ATOM 805 O O . LYS A 1 101 ? 2.606 -5.221 -0.030 1.00 96.19 101 LYS A O 1
ATOM 810 N N . ALA A 1 102 ? 1.078 -3.674 0.561 1.00 96.25 102 ALA A N 1
ATOM 811 C CA . ALA A 1 102 ? 0.385 -3.630 -0.720 1.00 96.25 102 ALA A CA 1
ATOM 812 C C . ALA A 1 102 ? 1.303 -3.303 -1.910 1.00 96.25 102 ALA A C 1
ATOM 814 O O . ALA A 1 102 ? 1.158 -3.902 -2.973 1.00 96.25 102 ALA A O 1
ATOM 815 N N . VAL A 1 103 ? 2.284 -2.407 -1.736 1.00 95.94 103 VAL A N 1
ATOM 816 C CA . VAL A 1 103 ? 3.246 -2.084 -2.807 1.00 95.94 103 VAL A CA 1
ATOM 817 C C . VAL A 1 103 ? 4.318 -3.161 -2.991 1.00 95.94 103 VAL A C 1
ATOM 819 O O . VAL A 1 103 ? 4.871 -3.293 -4.080 1.00 95.94 103 VAL A O 1
ATOM 822 N N . THR A 1 104 ? 4.627 -3.939 -1.948 1.00 95.62 104 THR A N 1
ATOM 823 C CA . THR A 1 104 ? 5.588 -5.056 -2.039 1.00 95.62 104 THR A CA 1
ATOM 824 C C . THR A 1 104 ? 4.971 -6.358 -2.546 1.00 95.62 104 THR A C 1
ATOM 826 O O . THR A 1 104 ? 5.692 -7.204 -3.073 1.00 95.62 104 THR A O 1
ATOM 829 N N . GLU A 1 105 ? 3.655 -6.514 -2.403 1.00 95.69 105 GLU A N 1
ATOM 830 C CA . GLU A 1 105 ? 2.900 -7.734 -2.701 1.00 95.69 105 GLU A CA 1
ATOM 831 C C . GLU A 1 105 ? 1.800 -7.427 -3.751 1.00 95.69 105 GLU A C 1
ATOM 833 O O . GLU A 1 105 ? 0.606 -7.512 -3.451 1.00 95.69 105 GLU A O 1
ATOM 838 N N . PRO A 1 106 ? 2.183 -7.045 -4.993 1.00 94.81 106 PRO A N 1
ATOM 839 C CA . PRO A 1 106 ? 1.267 -6.542 -6.029 1.00 94.81 106 PRO A CA 1
ATOM 840 C C . PRO A 1 106 ? 0.158 -7.526 -6.424 1.00 94.81 106 PRO A C 1
ATOM 842 O O . PRO A 1 106 ? -0.925 -7.102 -6.831 1.00 94.81 106 PRO A O 1
ATOM 845 N N . ASP A 1 107 ? 0.407 -8.829 -6.294 1.00 94.56 107 ASP A N 1
ATOM 846 C CA . ASP A 1 107 ? -0.557 -9.889 -6.618 1.00 94.56 107 ASP A CA 1
ATOM 847 C C . ASP A 1 107 ? -1.769 -9.900 -5.676 1.00 94.56 107 ASP A C 1
ATOM 849 O O . ASP A 1 107 ? -2.810 -10.458 -6.009 1.00 94.56 107 ASP A O 1
ATOM 853 N N . TRP A 1 108 ? -1.649 -9.261 -4.510 1.00 95.81 108 TRP A N 1
ATOM 854 C CA . TRP A 1 108 ? -2.707 -9.157 -3.504 1.00 95.81 108 TRP A CA 1
ATOM 855 C C . TRP A 1 108 ? -3.266 -7.735 -3.381 1.00 95.81 108 TRP A C 1
ATOM 857 O O . TRP A 1 108 ? -3.951 -7.418 -2.408 1.00 95.81 108 TRP A O 1
ATOM 867 N N . SER A 1 109 ? -2.978 -6.869 -4.357 1.00 95.62 109 SER A N 1
ATOM 868 C CA . SER A 1 109 ? -3.407 -5.463 -4.368 1.00 95.62 109 SER A CA 1
ATOM 869 C C . SER A 1 109 ? -4.924 -5.291 -4.214 1.00 95.62 109 SER A C 1
ATOM 871 O O . SER A 1 109 ? -5.340 -4.429 -3.440 1.00 95.62 109 SER A O 1
ATOM 873 N N . GLU A 1 110 ? -5.735 -6.143 -4.849 1.00 96.06 110 GLU A N 1
ATOM 874 C CA . GLU A 1 110 ? -7.200 -6.159 -4.704 1.00 96.06 110 GLU A CA 1
ATOM 875 C C . GLU A 1 110 ? -7.620 -6.336 -3.235 1.00 96.06 110 GLU A C 1
ATOM 877 O O . GLU A 1 110 ? -8.329 -5.500 -2.672 1.00 96.06 110 GLU A O 1
ATOM 882 N N . MET A 1 111 ? -7.081 -7.363 -2.570 1.00 97.19 111 MET A N 1
ATOM 883 C CA . MET A 1 111 ? -7.353 -7.656 -1.159 1.00 97.19 11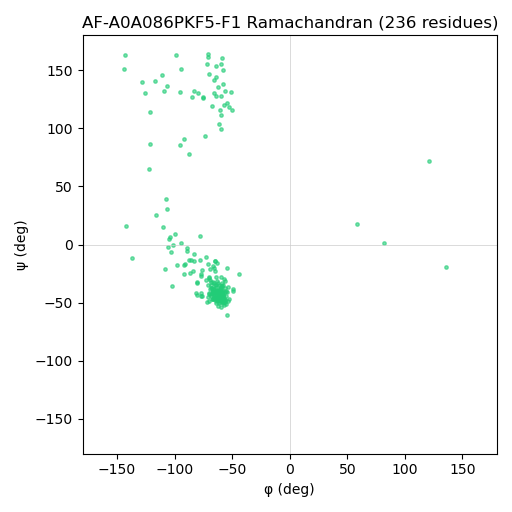1 MET A CA 1
ATOM 884 C C . MET A 1 111 ? -6.932 -6.493 -0.246 1.00 97.19 111 MET A C 1
ATOM 886 O O . MET A 1 111 ? -7.630 -6.160 0.715 1.00 97.19 111 MET A O 1
ATOM 890 N N . TYR A 1 112 ? -5.800 -5.843 -0.530 1.00 97.75 112 TYR A N 1
ATOM 891 C CA . TYR A 1 112 ? -5.374 -4.665 0.230 1.00 97.75 112 TYR A CA 1
ATOM 892 C C . TYR A 1 112 ? -6.278 -3.452 0.004 1.00 97.75 112 TYR A C 1
ATOM 894 O O . TYR A 1 112 ? -6.520 -2.688 0.941 1.00 97.75 112 TYR A O 1
ATOM 902 N N . ALA A 1 113 ? -6.803 -3.273 -1.206 1.00 96.94 113 ALA A N 1
ATOM 903 C CA . ALA A 1 113 ? -7.738 -2.199 -1.503 1.00 96.94 113 ALA A CA 1
ATOM 904 C C . ALA A 1 113 ? -9.098 -2.419 -0.814 1.00 96.94 113 ALA A C 1
ATOM 906 O O . ALA A 1 113 ? -9.655 -1.458 -0.271 1.00 96.94 113 ALA A O 1
ATOM 907 N N . ASP A 1 114 ? -9.583 -3.665 -0.741 1.00 97.06 114 ASP A N 1
ATOM 908 C CA . ASP A 1 114 ? -10.760 -4.028 0.064 1.00 97.06 114 ASP A CA 1
ATOM 909 C C . ASP A 1 114 ? -10.534 -3.751 1.547 1.00 97.06 114 ASP A C 1
ATOM 911 O O . ASP A 1 114 ? -11.374 -3.136 2.208 1.00 97.06 114 ASP A O 1
ATOM 915 N N . LEU A 1 115 ? -9.365 -4.134 2.072 1.00 97.25 115 LEU A N 1
ATOM 916 C CA . LEU A 1 115 ? -8.992 -3.822 3.448 1.00 97.25 115 LEU A CA 1
ATOM 917 C C . LEU A 1 115 ? -9.043 -2.307 3.695 1.00 97.25 115 LEU A C 1
ATOM 919 O O . LEU A 1 115 ? -9.679 -1.867 4.651 1.00 97.25 115 LEU A O 1
ATOM 923 N N . CYS A 1 116 ? -8.429 -1.499 2.828 1.00 96.00 116 CYS A N 1
ATOM 924 C CA . CYS A 1 116 ? -8.463 -0.039 2.936 1.00 96.00 116 CYS A CA 1
ATOM 925 C C . CYS A 1 116 ? -9.894 0.518 2.930 1.00 96.00 116 CYS A C 1
ATOM 927 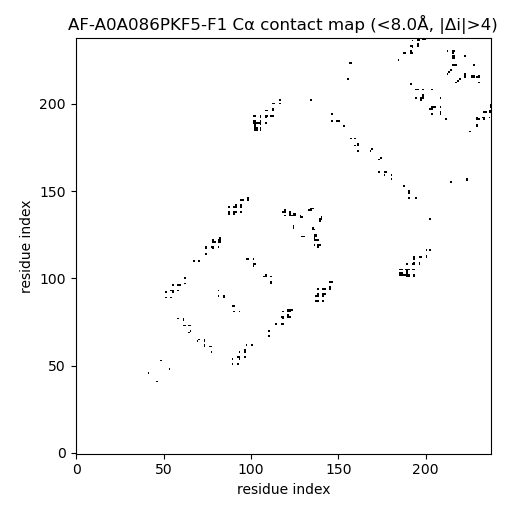O O . CYS A 1 116 ? -10.187 1.429 3.705 1.00 96.00 116 CYS A O 1
ATOM 929 N N . GLN A 1 117 ? -10.790 -0.036 2.107 1.00 93.75 117 GLN A N 1
ATOM 930 C CA . GLN A 1 117 ? -12.194 0.374 2.068 1.00 93.75 117 GLN A CA 1
ATOM 931 C C . GLN A 1 117 ? -12.916 0.066 3.388 1.00 93.75 117 GLN A C 1
ATOM 933 O O . GLN A 1 117 ? -13.594 0.942 3.933 1.00 93.75 117 GLN A O 1
ATOM 938 N N . VAL A 1 118 ? -12.719 -1.133 3.946 1.00 94.31 118 VAL A N 1
ATOM 939 C CA . VAL A 1 118 ? -13.322 -1.512 5.232 1.00 94.31 118 VAL A CA 1
ATOM 940 C C . VAL A 1 118 ? -12.774 -0.656 6.373 1.00 94.31 118 VAL A C 1
ATOM 942 O O . VAL A 1 118 ? -13.552 -0.114 7.158 1.00 94.31 118 VAL A O 1
ATOM 945 N N . LEU A 1 119 ? -11.452 -0.478 6.460 1.00 93.38 119 LEU A N 1
ATOM 946 C CA . LEU A 1 119 ? -10.838 0.354 7.502 1.00 93.38 119 LEU A CA 1
ATOM 947 C C . LEU A 1 119 ? -11.317 1.802 7.425 1.00 93.38 119 LEU A C 1
ATOM 949 O O . LEU A 1 119 ? -11.575 2.425 8.454 1.00 93.38 119 LEU A O 1
ATOM 953 N N . GLN A 1 120 ? -11.501 2.315 6.212 1.00 89.12 120 GLN A N 1
ATOM 954 C CA . GLN A 1 120 ? -12.069 3.631 5.991 1.00 89.12 120 GLN A CA 1
ATOM 955 C C . GLN A 1 120 ? -13.520 3.721 6.496 1.00 89.12 120 GLN A C 1
ATOM 957 O O . GLN A 1 120 ? -13.837 4.663 7.224 1.00 89.12 120 GLN A O 1
ATOM 962 N N . TRP A 1 121 ? -14.389 2.753 6.174 1.00 87.44 121 TRP A N 1
ATOM 963 C CA . TRP A 1 121 ? -15.777 2.727 6.672 1.00 87.44 121 TRP A CA 1
ATOM 964 C C . TRP A 1 121 ? -15.876 2.603 8.189 1.00 87.44 121 TRP A C 1
ATOM 966 O O . TRP A 1 121 ? -16.807 3.133 8.791 1.00 87.44 121 TRP A O 1
ATOM 976 N N . ARG A 1 122 ? -14.929 1.898 8.806 1.00 87.69 122 ARG A N 1
ATOM 977 C CA . ARG A 1 122 ? -14.882 1.687 10.257 1.00 87.69 122 ARG A CA 1
ATOM 978 C C . ARG A 1 122 ? -14.176 2.823 10.998 1.00 87.69 122 ARG A C 1
ATOM 980 O O . ARG A 1 122 ? -14.302 2.919 12.215 1.00 87.69 122 ARG A O 1
ATOM 987 N N . SER A 1 123 ? -13.459 3.700 10.294 1.00 83.19 123 SER A N 1
ATOM 988 C CA . SER A 1 123 ? -12.782 4.837 10.915 1.00 83.19 123 SER A CA 1
ATOM 989 C C . SER A 1 123 ? -13.787 5.831 11.506 1.00 83.19 123 SER A C 1
ATOM 991 O O . SER A 1 123 ? -14.738 6.251 10.847 1.00 83.19 123 SER A O 1
ATOM 993 N N . VAL A 1 124 ? -13.573 6.220 12.764 1.00 73.19 124 VAL A N 1
ATOM 994 C CA . VAL A 1 124 ? -14.449 7.170 13.459 1.00 73.19 124 VAL A CA 1
ATOM 995 C C . VAL A 1 124 ? -14.181 8.587 12.928 1.00 73.19 124 VAL A C 1
ATOM 997 O O . VAL A 1 124 ? -13.029 9.035 12.942 1.00 73.19 124 VAL A O 1
ATOM 1000 N N . PRO A 1 125 ? -15.206 9.331 12.473 1.00 68.31 125 PRO A N 1
ATOM 1001 C CA . PRO A 1 125 ? -15.043 10.736 12.117 1.00 68.31 125 PRO A CA 1
ATOM 1002 C C . PRO A 1 125 ? -14.624 11.558 13.346 1.00 68.31 125 PRO A C 1
ATOM 1004 O O . PRO A 1 125 ? -15.186 11.401 14.427 1.00 68.31 125 PRO A O 1
ATOM 1007 N N . THR A 1 126 ? -13.650 12.459 13.204 1.00 63.12 126 THR A N 1
ATOM 1008 C CA . THR A 1 126 ? -13.309 13.420 14.271 1.00 63.12 126 THR A CA 1
ATOM 1009 C C . THR A 1 126 ? -14.413 14.475 14.402 1.00 63.12 126 THR A C 1
ATOM 1011 O O . THR A 1 126 ? -15.116 14.746 13.427 1.00 63.12 126 THR A O 1
ATOM 1014 N N . GLU A 1 127 ? -14.566 15.105 15.568 1.00 57.91 127 GLU A N 1
ATOM 1015 C CA . GLU A 1 127 ? -15.500 16.226 15.751 1.00 57.91 127 GLU A CA 1
ATOM 1016 C C . GLU A 1 127 ? -15.302 17.308 14.670 1.00 57.91 127 GLU A C 1
ATOM 1018 O O . GLU A 1 127 ? -14.177 17.704 14.363 1.00 57.91 127 GLU A O 1
ATOM 1023 N N . GLY A 1 128 ? -16.399 17.743 14.040 1.00 56.41 128 GLY A N 1
ATOM 1024 C CA . GLY A 1 128 ? -16.376 18.685 12.912 1.00 56.41 128 GLY A CA 1
ATOM 1025 C C . GLY A 1 128 ? -16.075 18.060 11.542 1.00 56.41 128 GLY A C 1
ATOM 1026 O O . GLY A 1 128 ? -16.027 18.778 10.541 1.00 56.41 128 GLY A O 1
ATOM 1027 N N . THR A 1 129 ? -15.892 16.737 11.462 1.00 58.81 129 THR A N 1
ATOM 1028 C CA . THR A 1 129 ? -15.825 16.034 10.176 1.00 58.81 129 THR A CA 1
ATOM 1029 C C . THR A 1 129 ? -17.229 15.910 9.605 1.00 58.81 129 THR A C 1
ATOM 1031 O O . THR A 1 129 ? -18.141 15.410 10.256 1.00 58.81 129 THR A O 1
ATOM 1034 N N . ASP A 1 130 ? -17.386 16.368 8.373 1.00 56.53 130 ASP A N 1
ATOM 1035 C CA . ASP A 1 130 ? -18.593 16.187 7.580 1.00 56.53 130 ASP A CA 1
ATOM 1036 C C . ASP A 1 130 ? -18.832 14.685 7.359 1.00 56.53 130 ASP A C 1
ATOM 1038 O O . ASP A 1 130 ? -18.112 14.044 6.592 1.00 56.53 130 ASP A O 1
ATOM 1042 N N . ILE A 1 131 ? -19.792 14.124 8.099 1.00 54.91 131 ILE A N 1
ATOM 1043 C CA . ILE A 1 131 ? -20.116 12.688 8.104 1.00 54.91 131 ILE A CA 1
ATOM 1044 C C . ILE A 1 131 ? -20.627 12.250 6.724 1.00 54.91 131 ILE A C 1
ATOM 1046 O O . ILE A 1 131 ? -20.410 11.109 6.323 1.00 54.91 131 ILE A O 1
ATOM 1050 N N . GLU A 1 132 ? -21.238 13.163 5.965 1.00 57.31 132 GLU A N 1
ATOM 1051 C CA . GLU A 1 132 ? -21.693 12.889 4.599 1.00 57.31 132 GLU A CA 1
ATOM 1052 C C . GLU A 1 132 ? -20.530 12.878 3.599 1.00 57.31 132 GLU A C 1
ATOM 1054 O O . GLU A 1 132 ? -20.605 12.247 2.542 1.00 57.31 132 GLU A O 1
ATOM 1059 N N . ASN A 1 133 ? -19.406 13.516 3.940 1.00 66.44 133 ASN A N 1
ATOM 1060 C CA . ASN A 1 133 ? -18.226 13.539 3.094 1.00 66.44 133 ASN A CA 1
ATOM 1061 C C . ASN A 1 133 ? -17.227 12.453 3.493 1.00 66.44 133 ASN A C 1
ATOM 1063 O O . ASN A 1 133 ? -16.222 12.691 4.171 1.00 66.44 133 ASN A O 1
ATOM 1067 N N . PHE A 1 134 ? -17.470 11.265 2.942 1.00 64.75 134 PHE A N 1
ATOM 1068 C CA . PHE A 1 134 ? -16.608 10.084 3.009 1.00 64.75 134 PHE A CA 1
ATOM 1069 C C . PHE A 1 134 ? -15.111 10.374 2.772 1.00 64.75 134 PHE A C 1
ATOM 1071 O O . PHE A 1 134 ? -14.254 9.650 3.273 1.00 64.75 134 PHE A O 1
ATOM 1078 N N . ARG A 1 135 ? -14.762 11.449 2.047 1.00 65.81 135 ARG A N 1
ATOM 1079 C CA . ARG A 1 135 ? -13.367 11.814 1.763 1.00 65.81 135 ARG A CA 1
ATOM 1080 C C . ARG A 1 135 ? -12.658 12.598 2.872 1.00 65.81 135 ARG A C 1
ATOM 1082 O O . ARG A 1 135 ? -11.455 12.822 2.765 1.00 65.81 135 ARG A O 1
ATOM 1089 N N . LYS A 1 136 ? -13.363 13.042 3.919 1.00 70.00 136 LYS A N 1
ATOM 1090 C CA . LYS A 1 136 ? -12.799 13.932 4.952 1.00 70.00 136 LYS A CA 1
ATOM 1091 C C . LYS A 1 136 ? -12.397 13.234 6.251 1.00 70.00 136 LYS A C 1
ATOM 1093 O O . LYS A 1 136 ? -11.874 13.916 7.137 1.00 70.00 136 LYS A O 1
ATOM 1098 N N . THR A 1 137 ? -12.582 11.919 6.370 1.00 83.38 137 THR A N 1
ATOM 1099 C CA . THR A 1 137 ? -12.173 11.189 7.579 1.00 83.38 137 THR A CA 1
ATOM 1100 C C . THR A 1 137 ? -10.648 11.242 7.776 1.00 83.38 137 THR A C 1
ATOM 1102 O O . THR A 1 137 ? -9.887 11.373 6.807 1.00 83.38 137 THR A O 1
ATOM 1105 N N . PRO A 1 138 ? -10.160 11.130 9.023 1.00 85.62 138 PRO A N 1
ATOM 1106 C CA . PRO A 1 138 ? -8.725 11.105 9.304 1.00 85.62 138 PRO A CA 1
ATOM 1107 C C . PRO A 1 138 ? -7.992 9.946 8.621 1.00 85.62 138 PRO A C 1
ATOM 1109 O O . PRO A 1 138 ? -6.858 10.128 8.178 1.00 85.62 138 PRO A O 1
ATOM 1112 N N . PHE A 1 139 ? -8.641 8.780 8.510 1.00 90.00 139 PHE A N 1
ATOM 1113 C CA . PHE A 1 139 ? -8.077 7.622 7.817 1.00 90.00 139 PHE A CA 1
ATOM 1114 C C . PHE A 1 139 ? -7.929 7.893 6.319 1.00 90.00 139 PHE A C 1
ATOM 1116 O O . PHE A 1 139 ? -6.847 7.684 5.779 1.00 90.00 139 PHE A O 1
ATOM 1123 N N . MET A 1 140 ? -8.956 8.446 5.661 1.00 89.56 140 MET A N 1
ATOM 1124 C CA . MET A 1 140 ? -8.871 8.780 4.239 1.00 89.56 140 MET A CA 1
ATOM 1125 C C . MET A 1 140 ? -7.752 9.784 3.969 1.00 89.56 140 MET A C 1
ATOM 1127 O O . MET A 1 140 ? -6.987 9.616 3.024 1.00 89.56 140 MET A O 1
ATOM 1131 N N . LYS A 1 141 ? -7.609 10.810 4.817 1.00 89.94 141 LYS A N 1
ATOM 1132 C CA . LYS A 1 141 ? -6.502 11.771 4.702 1.00 89.94 141 LYS A CA 1
ATOM 1133 C C . LYS A 1 141 ? -5.143 11.080 4.801 1.00 89.94 141 LYS A C 1
ATOM 1135 O O . LYS A 1 141 ? -4.269 11.359 3.982 1.00 89.94 141 LYS A O 1
ATOM 1140 N N . ALA A 1 142 ? -4.975 10.175 5.766 1.00 93.00 142 ALA A N 1
ATOM 1141 C CA . ALA A 1 142 ? -3.745 9.407 5.928 1.00 93.00 142 ALA A CA 1
ATOM 1142 C C . ALA A 1 142 ? -3.454 8.515 4.710 1.00 93.00 142 ALA A C 1
ATOM 1144 O O . ALA A 1 142 ? -2.335 8.521 4.191 1.00 93.00 142 ALA A O 1
ATOM 1145 N N . LEU A 1 143 ? -4.479 7.811 4.219 1.00 94.50 143 LEU A N 1
ATOM 1146 C CA . LEU A 1 143 ? -4.421 6.943 3.044 1.00 94.50 143 LEU A CA 1
ATOM 1147 C C . LEU A 1 143 ? -4.006 7.717 1.791 1.00 94.50 143 LEU A C 1
ATOM 1149 O O . LEU A 1 143 ? -3.019 7.361 1.153 1.00 94.50 143 LEU A O 1
ATOM 1153 N N . LEU A 1 144 ? -4.703 8.812 1.478 1.00 93.25 144 LEU A N 1
ATOM 1154 C CA . LEU A 1 144 ? -4.397 9.653 0.318 1.00 93.25 144 LEU A CA 1
ATOM 1155 C C . LEU A 1 144 ? -2.991 10.257 0.407 1.00 93.25 144 LEU A C 1
ATOM 1157 O O . LEU A 1 144 ? -2.261 10.242 -0.580 1.00 93.25 144 LEU A O 1
ATOM 1161 N N . THR A 1 145 ? -2.586 10.723 1.593 1.00 94.12 145 THR A N 1
ATOM 1162 C CA . THR A 1 145 ? -1.232 11.257 1.820 1.00 94.12 145 THR A CA 1
ATOM 1163 C C . THR A 1 145 ? -0.170 10.194 1.548 1.00 94.12 145 THR A C 1
ATOM 1165 O O . THR A 1 145 ? 0.837 10.474 0.900 1.00 94.12 145 THR A O 1
ATOM 1168 N N . LYS A 1 146 ? -0.393 8.955 2.003 1.00 95.94 146 LYS A N 1
ATOM 1169 C CA . LYS A 1 146 ? 0.556 7.862 1.784 1.00 95.94 146 LYS A CA 1
ATOM 1170 C C . LYS A 1 146 ? 0.608 7.427 0.317 1.00 95.94 146 LYS A C 1
ATOM 1172 O O . LYS A 1 146 ? 1.703 7.220 -0.191 1.00 95.94 146 LYS A O 1
ATOM 1177 N N . ILE A 1 147 ? -0.533 7.335 -0.369 1.00 95.38 147 ILE A N 1
ATOM 1178 C CA . ILE A 1 147 ? -0.585 7.012 -1.807 1.00 95.38 147 ILE A CA 1
ATOM 1179 C C . ILE A 1 147 ? 0.162 8.068 -2.621 1.00 95.38 147 ILE A C 1
ATOM 1181 O O . ILE A 1 147 ? 0.966 7.711 -3.476 1.00 95.38 147 ILE A O 1
ATOM 1185 N N . GLN A 1 148 ? -0.063 9.351 -2.322 1.00 94.69 148 GLN A N 1
ATOM 1186 C CA . GLN A 1 148 ? 0.643 10.446 -2.982 1.00 94.69 148 GLN A CA 1
ATOM 1187 C C . GLN A 1 148 ? 2.158 10.322 -2.782 1.00 94.69 148 GLN A C 1
ATOM 1189 O O . GLN A 1 148 ? 2.907 10.408 -3.748 1.00 94.69 148 GLN A O 1
ATOM 1194 N N . ALA A 1 149 ? 2.607 10.045 -1.553 1.00 96.06 149 ALA A N 1
ATOM 1195 C CA . ALA A 1 149 ? 4.027 9.868 -1.259 1.00 96.06 149 ALA A CA 1
ATOM 1196 C C . ALA A 1 149 ? 4.648 8.667 -1.997 1.00 96.06 149 ALA A C 1
ATOM 1198 O O . ALA A 1 149 ? 5.765 8.774 -2.494 1.00 96.06 149 ALA A O 1
ATOM 1199 N N . GLU A 1 150 ? 3.943 7.533 -2.096 1.00 95.31 150 GLU A N 1
ATOM 1200 C CA . GLU A 1 150 ? 4.419 6.370 -2.866 1.00 95.31 150 GLU A CA 1
ATOM 1201 C C . GLU A 1 150 ? 4.460 6.653 -4.374 1.00 95.31 150 GLU A C 1
ATOM 1203 O O . GLU A 1 150 ? 5.385 6.220 -5.059 1.00 95.31 150 GLU A O 1
ATOM 1208 N N . TYR A 1 151 ? 3.486 7.407 -4.888 1.00 94.81 151 TYR A N 1
ATOM 1209 C CA . TYR A 1 151 ? 3.459 7.830 -6.285 1.00 94.81 151 TYR A CA 1
ATOM 1210 C C . TYR A 1 151 ? 4.611 8.784 -6.621 1.00 94.81 151 TYR A C 1
ATOM 1212 O O . TYR A 1 151 ? 5.303 8.605 -7.619 1.00 94.81 151 TYR A O 1
ATOM 1220 N N . GLU A 1 152 ? 4.858 9.782 -5.773 1.00 94.75 152 GLU A N 1
ATOM 1221 C CA . GLU A 1 152 ? 5.937 10.755 -5.968 1.00 94.75 152 GLU A CA 1
ATOM 1222 C C . GLU A 1 152 ? 7.330 10.140 -5.801 1.00 94.75 152 GLU A C 1
ATOM 1224 O O . GLU A 1 152 ? 8.270 10.578 -6.464 1.00 94.75 152 GLU A O 1
ATOM 1229 N N . ALA A 1 153 ? 7.462 9.111 -4.959 1.00 93.81 153 ALA A N 1
ATOM 1230 C CA . ALA A 1 153 ? 8.701 8.357 -4.781 1.00 93.81 153 ALA A CA 1
ATOM 1231 C C . ALA A 1 153 ? 9.028 7.428 -5.966 1.00 93.81 153 ALA A C 1
ATOM 1233 O O . ALA A 1 153 ? 10.131 6.878 -6.025 1.00 93.81 153 ALA A O 1
ATOM 1234 N N . MET A 1 154 ? 8.093 7.236 -6.902 1.00 92.31 154 MET A N 1
ATOM 1235 C CA . MET A 1 154 ? 8.310 6.414 -8.085 1.00 92.31 154 MET A CA 1
ATOM 1236 C C . MET A 1 154 ? 9.406 7.027 -8.974 1.00 92.31 154 MET A C 1
ATOM 1238 O O . MET A 1 154 ? 9.318 8.208 -9.335 1.00 92.31 154 MET A O 1
ATOM 1242 N N . PRO A 1 155 ? 10.435 6.255 -9.369 1.00 90.81 155 PRO A N 1
ATOM 1243 C CA . PRO A 1 155 ? 11.446 6.761 -10.284 1.00 90.81 155 PRO A CA 1
ATOM 1244 C C . PRO A 1 155 ? 10.812 7.068 -11.644 1.00 90.81 155 PRO A C 1
ATOM 1246 O O . PRO A 1 155 ? 9.915 6.364 -12.103 1.00 90.81 155 PRO A O 1
ATOM 1249 N N . ARG A 1 156 ? 11.289 8.134 -12.290 1.00 85.69 156 ARG A N 1
ATOM 1250 C CA . ARG A 1 156 ? 10.778 8.592 -13.595 1.00 85.69 156 ARG A CA 1
ATOM 1251 C C . ARG A 1 156 ? 11.464 7.925 -14.786 1.00 85.69 156 ARG A C 1
ATOM 1253 O O . ARG A 1 156 ? 10.973 8.034 -15.903 1.00 85.69 156 ARG A O 1
ATOM 1260 N N . SER A 1 157 ? 12.578 7.247 -14.540 1.00 84.75 157 SER A N 1
ATOM 1261 C CA . SER A 1 157 ? 13.315 6.442 -15.507 1.00 84.75 157 SER A CA 1
ATOM 1262 C C . SER A 1 157 ? 13.888 5.211 -14.810 1.00 84.75 157 SER A C 1
ATOM 1264 O O . SER A 1 157 ? 14.171 5.235 -13.608 1.00 84.75 157 SER A O 1
ATOM 1266 N N . LEU A 1 158 ? 14.046 4.125 -15.565 1.00 84.75 158 LEU A N 1
ATOM 1267 C CA . LEU A 1 158 ? 14.648 2.876 -15.086 1.00 84.75 158 LEU A CA 1
ATOM 1268 C C . LEU A 1 158 ? 16.055 2.655 -15.651 1.00 84.75 158 LEU A C 1
ATOM 1270 O O . LEU A 1 158 ? 16.475 1.512 -15.852 1.00 84.75 158 LEU A O 1
ATOM 1274 N N . GLU A 1 159 ? 16.785 3.741 -15.919 1.00 74.38 159 GLU A N 1
ATOM 1275 C CA . GLU A 1 159 ? 18.166 3.669 -16.393 1.00 74.38 159 GLU A CA 1
ATOM 1276 C C . GLU A 1 159 ? 19.015 2.833 -15.428 1.00 74.38 159 GLU A C 1
ATOM 1278 O O . GLU A 1 159 ? 19.120 3.125 -14.238 1.00 74.38 159 GLU A O 1
ATOM 1283 N N . SER A 1 160 ? 19.613 1.764 -15.949 1.00 67.50 160 SER A N 1
ATOM 1284 C CA . SER A 1 160 ? 20.504 0.886 -15.197 1.00 67.50 160 SER A CA 1
ATOM 1285 C C . SER A 1 160 ? 21.802 0.711 -15.962 1.00 67.50 160 SER A C 1
ATOM 1287 O O . SER A 1 160 ? 21.793 0.521 -17.185 1.00 67.50 160 SER A O 1
ATOM 1289 N N . ARG A 1 161 ? 22.921 0.704 -15.227 1.00 58.78 161 ARG A N 1
ATOM 1290 C CA . ARG A 1 161 ? 24.251 0.429 -15.780 1.00 58.78 161 ARG A CA 1
ATOM 1291 C C . ARG A 1 161 ? 24.358 -1.008 -16.299 1.00 58.78 161 ARG A C 1
ATOM 1293 O O . ARG A 1 161 ? 25.251 -1.286 -17.099 1.00 58.78 161 ARG A O 1
ATOM 1300 N N . LEU A 1 162 ? 23.415 -1.899 -15.955 1.00 61.16 162 LEU A N 1
ATOM 1301 C CA . LEU A 1 162 ? 23.298 -3.222 -16.582 1.00 61.16 162 LEU A CA 1
ATOM 1302 C C . LEU A 1 162 ? 23.146 -3.157 -18.103 1.00 61.16 162 LEU A C 1
ATOM 1304 O O . LEU A 1 162 ? 23.633 -4.057 -18.777 1.00 61.16 162 LEU A O 1
ATOM 1308 N N . ARG A 1 163 ? 22.523 -2.109 -18.664 1.00 62.69 163 ARG A N 1
ATOM 1309 C CA . ARG A 1 163 ? 22.425 -1.961 -20.131 1.00 62.69 163 ARG A CA 1
ATOM 1310 C C . ARG A 1 163 ? 23.793 -1.766 -20.797 1.00 62.69 163 ARG A C 1
ATOM 1312 O O . ARG A 1 163 ? 23.926 -2.034 -21.985 1.00 62.69 163 ARG A O 1
ATOM 1319 N N . SER A 1 164 ? 24.789 -1.300 -20.040 1.00 62.56 164 SER A N 1
ATOM 1320 C CA . SER A 1 164 ? 26.158 -1.038 -20.505 1.00 62.56 164 SER A CA 1
ATOM 1321 C C . SER A 1 164 ? 27.180 -2.107 -20.102 1.00 62.56 164 SER A C 1
ATOM 1323 O O . SER A 1 164 ? 28.324 -2.041 -20.547 1.00 62.56 164 SER A O 1
ATOM 1325 N N . LEU A 1 165 ? 26.796 -3.082 -19.271 1.00 62.06 165 LEU A N 1
ATOM 1326 C CA . LEU A 1 165 ? 27.687 -4.152 -18.822 1.00 62.06 165 LEU A CA 1
ATOM 1327 C C . LEU A 1 165 ? 27.811 -5.238 -19.911 1.00 62.06 165 LEU A C 1
ATOM 1329 O O . LEU A 1 165 ? 26.790 -5.708 -20.423 1.00 62.06 165 LEU A O 1
ATOM 1333 N N . PRO A 1 166 ? 29.036 -5.664 -20.279 1.00 60.50 166 PRO A N 1
ATOM 1334 C CA . PRO A 1 166 ? 29.236 -6.788 -21.186 1.00 60.50 166 PRO A CA 1
ATOM 1335 C C . PRO A 1 166 ? 28.544 -8.040 -20.640 1.00 60.50 166 PRO A C 1
ATOM 1337 O O . PRO A 1 166 ? 28.684 -8.385 -19.466 1.00 60.50 166 PRO A O 1
ATOM 1340 N N . SER A 1 167 ? 27.788 -8.737 -21.487 1.00 61.91 167 SER A N 1
ATOM 1341 C CA . SER A 1 167 ? 27.093 -9.962 -21.092 1.00 61.91 167 SER A CA 1
ATOM 1342 C C . SER A 1 167 ? 28.094 -11.018 -20.603 1.00 61.91 167 SER A C 1
ATOM 1344 O O . SER A 1 167 ? 28.851 -11.557 -21.406 1.00 61.91 167 SER A O 1
ATOM 1346 N N . GLY A 1 168 ? 28.087 -11.336 -19.304 1.00 61.31 168 GLY A N 1
ATOM 1347 C CA . GLY A 1 168 ? 28.817 -12.487 -18.753 1.00 61.31 168 GLY A CA 1
ATOM 1348 C C . GLY A 1 168 ? 29.599 -12.248 -17.461 1.00 61.31 168 GLY A C 1
ATOM 1349 O O . GLY A 1 168 ? 29.869 -13.217 -16.755 1.00 61.31 168 GLY A O 1
ATOM 1350 N N . GLU A 1 169 ? 29.913 -11.003 -17.097 1.00 62.91 169 GLU A N 1
ATOM 1351 C CA . GLU A 1 169 ? 30.548 -10.698 -15.806 1.00 62.91 169 GLU A CA 1
ATOM 1352 C C . GLU A 1 169 ? 29.472 -10.401 -14.753 1.00 62.91 169 GLU A C 1
ATOM 1354 O O . GLU A 1 169 ? 29.012 -9.276 -14.595 1.00 62.91 169 GLU A O 1
ATOM 1359 N N . LEU A 1 170 ? 29.026 -11.446 -14.048 1.00 71.12 170 LEU A N 1
ATOM 1360 C CA . LEU A 1 170 ? 28.255 -11.289 -12.813 1.00 71.12 170 LEU A CA 1
ATOM 1361 C C . LEU A 1 170 ? 29.227 -11.180 -11.642 1.00 71.12 170 LEU A C 1
ATOM 1363 O O . LEU A 1 170 ? 29.455 -12.147 -10.910 1.00 71.12 170 LEU A O 1
ATOM 1367 N N . ASP A 1 171 ? 29.819 -10.003 -11.482 1.00 82.25 171 ASP A N 1
ATOM 1368 C CA . ASP A 1 171 ? 30.444 -9.672 -10.214 1.00 82.25 171 ASP A CA 1
ATOM 1369 C C . ASP A 1 171 ? 29.361 -9.440 -9.130 1.00 82.25 171 ASP A C 1
ATOM 1371 O O . ASP A 1 171 ? 28.163 -9.311 -9.428 1.00 82.25 171 ASP A O 1
ATOM 1375 N N . PRO A 1 172 ? 29.733 -9.448 -7.838 1.00 85.62 172 PRO A N 1
ATOM 1376 C CA . PRO A 1 172 ? 28.775 -9.213 -6.761 1.00 85.62 172 PRO A CA 1
ATOM 1377 C C . PRO A 1 172 ? 28.024 -7.874 -6.876 1.00 85.62 172 PRO A C 1
ATOM 1379 O O . PRO A 1 172 ? 26.870 -7.804 -6.456 1.00 85.62 172 PRO A O 1
ATOM 1382 N N . GLU A 1 173 ? 28.642 -6.842 -7.464 1.00 85.12 173 GLU A N 1
ATOM 1383 C CA . GLU A 1 173 ? 28.046 -5.508 -7.629 1.00 85.12 173 GLU A CA 1
ATOM 1384 C C . GLU A 1 173 ? 26.923 -5.517 -8.680 1.00 85.12 173 GLU A C 1
ATOM 1386 O O . GLU A 1 173 ? 25.823 -5.028 -8.417 1.00 85.12 173 GLU A O 1
ATOM 1391 N N . ALA A 1 174 ? 27.143 -6.155 -9.831 1.00 84.25 174 ALA A N 1
ATOM 1392 C CA . ALA A 1 174 ? 26.141 -6.316 -10.880 1.00 84.25 174 ALA A CA 1
ATOM 1393 C C . ALA A 1 174 ? 24.945 -7.160 -10.411 1.00 84.25 174 ALA A C 1
ATOM 1395 O O . ALA A 1 174 ? 23.797 -6.866 -10.761 1.00 84.25 174 ALA A O 1
ATOM 1396 N N . ILE A 1 175 ? 25.186 -8.189 -9.585 1.00 85.81 175 ILE A N 1
ATOM 1397 C CA . ILE A 1 175 ? 24.109 -8.977 -8.963 1.00 85.81 175 ILE A CA 1
ATOM 1398 C C . ILE A 1 175 ? 23.273 -8.099 -8.025 1.00 85.81 175 ILE A C 1
ATOM 1400 O O . ILE A 1 175 ? 22.040 -8.171 -8.052 1.00 85.81 175 ILE A O 1
ATOM 1404 N N . GLU A 1 176 ? 23.918 -7.280 -7.193 1.00 88.56 176 GLU A N 1
ATOM 1405 C CA . GLU A 1 176 ? 23.220 -6.378 -6.280 1.00 88.56 176 GLU A CA 1
ATOM 1406 C C . GLU A 1 176 ? 22.401 -5.324 -7.042 1.00 88.56 176 GLU A C 1
ATOM 1408 O O . GLU A 1 176 ? 21.213 -5.154 -6.748 1.00 88.56 176 GLU A O 1
ATOM 1413 N N . GLU A 1 177 ? 22.975 -4.694 -8.072 1.00 87.31 177 GLU A N 1
ATOM 1414 C CA . GLU A 1 177 ? 22.278 -3.716 -8.919 1.00 87.31 177 GLU A CA 1
ATOM 1415 C C . GLU A 1 177 ? 21.056 -4.348 -9.613 1.00 87.31 177 GLU A C 1
ATOM 1417 O O . GLU A 1 177 ? 19.961 -3.777 -9.606 1.00 87.31 177 GLU A O 1
ATOM 1422 N N . MET A 1 178 ? 21.187 -5.578 -10.125 1.00 87.19 178 MET A N 1
ATOM 1423 C CA . MET A 1 178 ? 20.072 -6.317 -10.729 1.00 87.19 178 MET A CA 1
ATOM 1424 C C . MET A 1 178 ? 18.945 -6.588 -9.721 1.00 87.19 178 MET A C 1
ATOM 1426 O O . MET A 1 178 ? 17.760 -6.435 -10.039 1.00 87.19 178 MET A O 1
ATOM 1430 N N . GLN A 1 179 ? 19.290 -6.984 -8.492 1.00 90.94 179 GLN A N 1
ATOM 1431 C CA . GLN A 1 179 ? 18.304 -7.214 -7.435 1.00 90.94 179 GLN A CA 1
ATOM 1432 C C . GLN A 1 179 ? 17.608 -5.919 -7.013 1.00 90.94 179 GLN A C 1
ATOM 1434 O O . GLN A 1 179 ? 16.394 -5.930 -6.793 1.00 90.94 179 GLN A O 1
ATOM 1439 N N . GLN A 1 180 ? 18.349 -4.814 -6.911 1.00 90.81 180 GLN A N 1
ATOM 1440 C CA . GLN A 1 180 ? 17.789 -3.498 -6.613 1.00 90.81 180 GLN A CA 1
ATOM 1441 C C . GLN A 1 180 ? 16.817 -3.062 -7.713 1.00 90.81 180 GLN A C 1
ATOM 1443 O O . GLN A 1 180 ? 15.671 -2.732 -7.406 1.00 90.81 180 GLN A O 1
ATOM 1448 N N . LEU A 1 181 ? 17.208 -3.176 -8.987 1.00 91.38 181 LEU A N 1
ATOM 1449 C CA . LEU A 1 181 ? 16.335 -2.856 -10.118 1.00 91.38 181 LEU A CA 1
ATOM 1450 C C . LEU A 1 181 ? 15.057 -3.703 -10.104 1.00 91.38 181 LEU A C 1
ATOM 1452 O O . LEU A 1 181 ? 13.965 -3.171 -10.299 1.00 91.38 181 LEU A O 1
ATOM 1456 N N . LYS A 1 182 ? 15.164 -5.006 -9.812 1.00 92.19 182 LYS A N 1
ATOM 1457 C CA . LYS A 1 182 ? 13.996 -5.892 -9.681 1.00 92.19 182 LYS A CA 1
ATOM 1458 C C . LYS A 1 182 ? 13.062 -5.453 -8.549 1.00 92.19 182 LYS A C 1
ATOM 1460 O O . LYS A 1 182 ? 11.848 -5.444 -8.736 1.00 92.19 182 LYS A O 1
ATOM 1465 N N . ARG A 1 183 ? 13.602 -5.073 -7.385 1.00 93.12 183 ARG A N 1
ATOM 1466 C CA . ARG A 1 183 ? 12.800 -4.561 -6.256 1.00 93.12 183 ARG A CA 1
ATOM 1467 C C . ARG A 1 183 ? 12.094 -3.258 -6.623 1.00 93.12 183 ARG A C 1
ATOM 1469 O O . ARG A 1 183 ? 10.908 -3.124 -6.341 1.00 93.12 183 ARG A O 1
ATOM 1476 N N . THR A 1 184 ? 12.795 -2.346 -7.293 1.00 94.00 184 THR A N 1
ATOM 1477 C CA . THR A 1 184 ? 12.234 -1.084 -7.788 1.00 94.00 184 THR A CA 1
ATOM 1478 C C . THR A 1 184 ? 11.100 -1.335 -8.778 1.00 94.00 184 THR A C 1
ATOM 1480 O O . THR A 1 184 ? 10.002 -0.820 -8.587 1.00 94.00 184 THR A O 1
ATOM 1483 N N . LYS A 1 185 ? 11.319 -2.200 -9.776 1.00 94.94 185 LYS A N 1
ATOM 1484 C CA . LYS A 1 185 ? 10.300 -2.621 -10.748 1.00 94.94 185 LYS A CA 1
ATOM 1485 C C . LYS A 1 185 ? 9.058 -3.217 -10.077 1.00 94.94 185 LYS A C 1
ATOM 1487 O O . LYS A 1 185 ? 7.942 -2.792 -10.375 1.00 94.94 185 LYS A O 1
ATOM 1492 N N . ASN A 1 186 ? 9.244 -4.136 -9.127 1.00 95.31 186 ASN A N 1
ATOM 1493 C CA . ASN A 1 186 ? 8.134 -4.714 -8.366 1.00 95.31 186 ASN A CA 1
ATOM 1494 C C . ASN A 1 186 ? 7.368 -3.657 -7.562 1.00 95.31 186 ASN A C 1
ATOM 1496 O O . ASN A 1 186 ? 6.141 -3.681 -7.557 1.00 95.31 186 ASN A O 1
ATOM 1500 N N . ARG A 1 187 ? 8.071 -2.717 -6.915 1.00 96.12 187 ARG A N 1
ATOM 1501 C CA . ARG A 1 187 ? 7.428 -1.647 -6.140 1.00 96.12 187 ARG A CA 1
ATOM 1502 C C . ARG A 1 187 ? 6.621 -0.708 -7.038 1.00 96.12 187 ARG A C 1
ATOM 1504 O O . ARG A 1 187 ? 5.496 -0.378 -6.685 1.00 96.12 187 ARG A O 1
ATOM 1511 N N . ILE A 1 188 ? 7.151 -0.331 -8.207 1.00 96.44 188 ILE A N 1
ATOM 1512 C CA . ILE A 1 188 ? 6.428 0.467 -9.216 1.00 96.44 188 ILE A CA 1
ATOM 1513 C C . ILE A 1 188 ? 5.123 -0.228 -9.599 1.00 96.44 188 ILE A C 1
ATOM 1515 O O . ILE A 1 188 ? 4.059 0.383 -9.523 1.00 96.44 188 ILE A O 1
ATOM 1519 N N . LEU A 1 189 ? 5.201 -1.515 -9.952 1.00 96.81 189 LEU A N 1
ATOM 1520 C CA . LEU A 1 189 ? 4.028 -2.303 -10.317 1.00 96.81 189 LEU A CA 1
ATOM 1521 C C . LEU A 1 189 ? 3.006 -2.348 -9.173 1.00 96.81 189 LEU A C 1
ATOM 1523 O O . LEU A 1 189 ? 1.816 -2.159 -9.414 1.00 96.81 189 LEU A O 1
ATOM 1527 N N . GLY A 1 190 ? 3.461 -2.549 -7.933 1.00 97.12 190 GLY A N 1
ATOM 1528 C CA . GLY A 1 190 ? 2.600 -2.537 -6.750 1.00 97.12 190 GLY A CA 1
ATOM 1529 C C . GLY A 1 190 ? 1.888 -1.208 -6.534 1.00 97.12 190 GLY A C 1
ATOM 1530 O O . GLY A 1 190 ? 0.680 -1.205 -6.311 1.00 97.12 190 GLY A O 1
ATOM 1531 N N . VAL A 1 191 ? 2.591 -0.080 -6.669 1.00 97.44 191 VAL A N 1
ATOM 1532 C CA . VAL A 1 191 ? 1.979 1.256 -6.576 1.00 97.44 191 VAL A CA 1
ATOM 1533 C C . VAL A 1 191 ? 0.925 1.452 -7.669 1.00 97.44 191 VAL A C 1
ATOM 1535 O O . VAL A 1 191 ? -0.191 1.872 -7.367 1.00 97.44 191 VAL A O 1
ATOM 1538 N N . VAL A 1 192 ? 1.245 1.115 -8.923 1.00 97.19 192 VAL A N 1
ATOM 1539 C CA . VAL A 1 192 ? 0.327 1.289 -10.062 1.00 97.19 192 VAL A CA 1
ATOM 1540 C C . VAL A 1 192 ? -0.918 0.412 -9.918 1.00 97.19 192 VAL A C 1
ATOM 1542 O O . VAL A 1 192 ? -2.034 0.924 -10.026 1.00 97.19 192 VAL A O 1
ATOM 1545 N N . LYS A 1 193 ? -0.750 -0.881 -9.610 1.00 97.19 193 LYS A N 1
ATOM 1546 C CA . LYS A 1 193 ? -1.875 -1.799 -9.375 1.00 97.19 193 LYS A CA 1
ATOM 1547 C C . LYS A 1 193 ? -2.760 -1.318 -8.234 1.00 97.19 193 LYS A C 1
ATOM 1549 O O . LYS A 1 193 ? -3.972 -1.230 -8.393 1.00 97.19 193 LYS A O 1
ATOM 1554 N N . LEU A 1 194 ? -2.158 -0.926 -7.113 1.00 97.12 194 LEU A N 1
ATOM 1555 C CA . LEU A 1 194 ? -2.900 -0.435 -5.958 1.00 97.12 194 LEU A CA 1
ATOM 1556 C C . LEU A 1 194 ? -3.700 0.835 -6.275 1.00 97.12 194 LEU A C 1
ATOM 1558 O O . LEU A 1 194 ? -4.840 0.961 -5.836 1.00 97.12 194 LEU A O 1
ATOM 1562 N N . ILE A 1 195 ? -3.148 1.759 -7.068 1.00 97.06 195 ILE A N 1
ATOM 1563 C CA . ILE A 1 195 ? -3.899 2.928 -7.546 1.00 97.06 195 ILE A CA 1
ATOM 1564 C C . ILE A 1 195 ? -5.112 2.496 -8.385 1.00 97.06 195 ILE A C 1
ATOM 1566 O O . ILE A 1 195 ? -6.207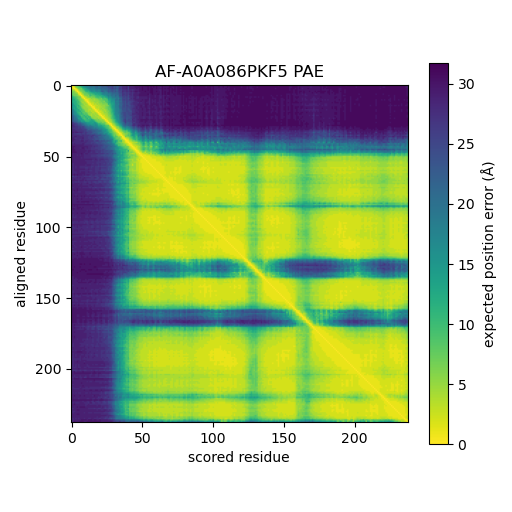 3.022 -8.167 1.00 97.06 195 ILE A O 1
ATOM 1570 N N . GLY A 1 196 ? -4.944 1.533 -9.296 1.00 97.25 196 GLY A N 1
ATOM 1571 C CA . GLY A 1 196 ? -6.042 0.970 -10.091 1.00 97.25 196 GLY A CA 1
ATOM 1572 C C . GLY A 1 196 ? -7.151 0.367 -9.223 1.00 97.25 196 GLY A C 1
ATOM 1573 O O . GLY A 1 196 ? -8.322 0.727 -9.358 1.00 97.25 196 GLY A O 1
ATOM 1574 N N . GLU A 1 197 ? -6.774 -0.463 -8.252 1.00 97.50 197 GLU A N 1
ATOM 1575 C CA . GLU A 1 197 ? -7.703 -1.111 -7.319 1.00 97.50 197 GLU A CA 1
ATOM 1576 C C . GLU A 1 197 ? -8.470 -0.108 -6.439 1.00 97.50 197 GLU A C 1
ATOM 1578 O O . GLU A 1 197 ? -9.674 -0.242 -6.188 1.00 97.50 197 GLU A O 1
ATOM 1583 N N . LEU A 1 198 ? -7.793 0.946 -5.979 1.00 95.62 198 LEU A N 1
ATOM 1584 C CA . LEU A 1 198 ? -8.418 2.016 -5.197 1.00 95.62 198 LEU A CA 1
ATOM 1585 C C . LEU A 1 198 ? -9.317 2.914 -6.061 1.00 95.62 198 LEU A C 1
ATOM 1587 O O . LEU A 1 198 ? -10.316 3.455 -5.571 1.00 95.62 198 LEU A O 1
ATOM 1591 N N . PHE A 1 199 ? -9.000 3.076 -7.347 1.00 95.56 199 PHE A N 1
ATOM 1592 C CA . PHE A 1 199 ? -9.865 3.767 -8.300 1.00 95.56 199 PHE A CA 1
ATOM 1593 C C . PHE A 1 199 ? -11.172 3.000 -8.547 1.00 95.56 199 PHE A C 1
ATOM 1595 O O . PHE A 1 199 ? -12.245 3.616 -8.540 1.00 95.56 199 PHE A O 1
ATOM 1602 N N . GLN A 1 200 ? -11.119 1.666 -8.659 1.00 94.62 200 GLN A N 1
ATOM 1603 C CA . GLN A 1 200 ? -12.325 0.832 -8.772 1.00 94.62 200 GLN A CA 1
ATOM 1604 C C . GLN A 1 200 ? -13.287 1.039 -7.603 1.00 94.62 200 GLN A C 1
ATOM 1606 O O . GLN A 1 200 ? -14.489 1.244 -7.793 1.00 94.62 200 GLN A O 1
ATOM 1611 N N . ARG A 1 201 ? -12.736 1.145 -6.391 1.00 92.94 201 ARG A N 1
ATOM 1612 C CA . ARG A 1 201 ? -13.481 1.392 -5.145 1.00 92.94 201 ARG A CA 1
ATOM 1613 C C . ARG A 1 201 ? -13.900 2.854 -4.940 1.00 92.94 201 ARG A C 1
ATOM 1615 O O . ARG A 1 201 ? -14.395 3.207 -3.871 1.00 92.94 201 ARG A O 1
ATOM 1622 N N . LYS A 1 202 ? -13.703 3.719 -5.945 1.00 91.50 202 LYS A N 1
ATOM 1623 C CA . LYS A 1 202 ? -14.016 5.167 -5.934 1.00 91.50 202 LYS A CA 1
ATOM 1624 C C . LYS A 1 202 ? -13.310 5.960 -4.824 1.00 91.50 202 LYS A C 1
ATOM 1626 O O . LYS A 1 202 ? -13.687 7.102 -4.531 1.00 91.50 202 LYS A O 1
ATOM 1631 N N . ILE A 1 203 ? -12.254 5.381 -4.246 1.00 91.19 203 ILE A N 1
ATOM 1632 C CA . ILE A 1 203 ? -11.381 6.040 -3.270 1.00 91.19 203 ILE A CA 1
ATOM 1633 C C . ILE A 1 203 ? -10.565 7.114 -3.992 1.00 91.19 203 ILE A C 1
ATOM 1635 O O . ILE A 1 203 ? -10.560 8.274 -3.575 1.00 91.19 203 ILE A O 1
ATOM 1639 N N . LEU A 1 204 ? -9.959 6.750 -5.126 1.00 92.69 204 LEU A N 1
ATOM 1640 C CA . LEU A 1 204 ? -9.261 7.678 -6.013 1.00 92.69 204 LEU A CA 1
ATOM 1641 C C . LEU A 1 204 ? -10.180 8.178 -7.133 1.00 92.69 204 LEU A C 1
ATOM 1643 O O . LEU A 1 204 ? -11.139 7.520 -7.533 1.00 92.69 204 LEU A O 1
ATOM 1647 N N . GLY A 1 205 ? -9.912 9.393 -7.613 1.00 91.19 205 GLY A N 1
ATOM 1648 C CA . GLY A 1 205 ? -10.641 10.007 -8.723 1.00 91.19 205 GLY A CA 1
ATOM 1649 C C . GLY A 1 205 ? -9.904 9.876 -10.053 1.00 91.19 205 GLY A C 1
ATOM 1650 O O . GLY A 1 205 ? -8.692 9.680 -10.082 1.00 91.19 205 GLY A O 1
ATOM 1651 N N . PHE A 1 206 ? -10.635 10.086 -11.149 1.00 93.50 206 PHE A N 1
ATOM 1652 C CA . PHE A 1 206 ? -10.094 10.062 -12.512 1.00 93.50 206 PHE A CA 1
ATOM 1653 C C . PHE A 1 206 ? -8.822 10.910 -12.725 1.00 93.50 206 PHE A C 1
ATOM 1655 O O . PHE A 1 206 ? -7.918 10.412 -13.390 1.00 93.50 206 PHE A O 1
ATOM 1662 N N . PRO A 1 207 ? -8.679 12.130 -12.155 1.00 94.00 207 PRO A N 1
ATOM 1663 C CA . PRO A 1 207 ? -7.465 12.924 -12.351 1.00 94.00 207 PRO A CA 1
ATOM 1664 C C . PRO A 1 207 ? -6.180 12.196 -11.939 1.00 94.00 207 PRO A C 1
ATOM 1666 O O . PRO A 1 207 ? -5.187 12.300 -12.643 1.00 94.00 207 PRO A O 1
ATOM 1669 N N . ILE A 1 208 ? -6.226 11.405 -10.862 1.00 93.38 208 ILE A N 1
ATOM 1670 C CA . ILE A 1 208 ? -5.059 10.665 -10.363 1.00 93.38 208 ILE A CA 1
ATOM 1671 C C . ILE A 1 208 ? -4.652 9.572 -11.353 1.00 93.38 208 ILE A C 1
ATOM 1673 O O . ILE A 1 208 ? -3.487 9.462 -11.710 1.00 93.38 208 ILE A O 1
ATOM 1677 N N . VAL A 1 209 ? -5.621 8.793 -11.845 1.00 94.75 209 VAL A N 1
ATOM 1678 C CA . VAL A 1 209 ? -5.360 7.730 -12.829 1.00 94.75 209 VAL A CA 1
ATOM 1679 C C . VAL A 1 209 ? -4.853 8.316 -14.143 1.00 94.75 209 VAL A C 1
ATOM 1681 O O . VAL A 1 209 ? -3.912 7.787 -14.724 1.00 94.75 209 VAL A O 1
ATOM 1684 N N . ARG A 1 210 ? -5.428 9.439 -14.593 1.00 95.44 210 ARG A N 1
ATOM 1685 C CA . ARG A 1 210 ? -4.938 10.167 -15.768 1.00 95.44 210 ARG A CA 1
ATOM 1686 C C . ARG A 1 210 ? -3.467 10.548 -15.605 1.00 95.44 210 ARG A C 1
ATOM 1688 O O . ARG A 1 210 ? -2.697 10.329 -16.532 1.00 95.44 210 ARG A O 1
ATOM 1695 N N . ASP A 1 211 ? -3.088 11.112 -14.461 1.00 94.94 211 ASP A N 1
ATOM 1696 C CA . ASP A 1 211 ? -1.712 11.558 -14.223 1.00 94.94 211 ASP A CA 1
ATOM 1697 C C . ASP A 1 211 ? -0.737 10.368 -14.221 1.00 94.94 211 ASP A C 1
ATOM 1699 O O . ASP A 1 211 ? 0.308 10.439 -14.867 1.00 94.94 211 ASP A O 1
ATOM 1703 N N . VAL A 1 212 ? -1.137 9.236 -13.626 1.00 95.44 212 VAL A N 1
ATOM 1704 C CA . VAL A 1 212 ? -0.377 7.973 -13.681 1.00 95.44 212 VAL A CA 1
ATOM 1705 C C . VAL A 1 212 ? -0.196 7.500 -15.123 1.00 95.44 212 VAL A C 1
ATOM 1707 O O . VAL A 1 212 ? 0.917 7.177 -15.523 1.00 95.44 212 VAL A O 1
ATOM 1710 N N . VAL A 1 213 ? -1.260 7.486 -15.933 1.00 95.62 213 VAL A N 1
ATOM 1711 C CA . VAL A 1 213 ? -1.180 7.091 -17.351 1.00 95.62 213 VAL A CA 1
ATOM 1712 C C . VAL A 1 213 ? -0.247 8.018 -18.131 1.00 95.62 213 VAL A C 1
ATOM 1714 O O . VAL A 1 213 ? 0.565 7.545 -18.928 1.00 95.62 213 VAL A O 1
ATOM 1717 N N . VAL A 1 214 ? -0.330 9.330 -17.887 1.00 95.19 214 VAL A N 1
ATOM 1718 C CA . VAL A 1 214 ? 0.554 10.304 -18.535 1.00 95.19 214 VAL A CA 1
ATOM 1719 C C . VAL A 1 214 ? 2.015 10.009 -18.205 1.00 95.19 214 VAL A C 1
ATOM 1721 O O . VAL A 1 214 ? 2.845 9.949 -19.113 1.00 95.19 214 VAL A O 1
ATOM 1724 N N . ASP A 1 215 ? 2.318 9.791 -16.928 1.00 93.88 215 ASP A N 1
ATOM 1725 C CA . ASP A 1 215 ? 3.679 9.543 -16.463 1.00 93.88 215 ASP A CA 1
ATOM 1726 C C . ASP A 1 215 ? 4.231 8.172 -16.896 1.00 93.88 215 ASP A C 1
ATOM 1728 O O . ASP A 1 215 ? 5.439 8.058 -17.087 1.00 93.88 215 ASP A O 1
ATOM 1732 N N . LEU A 1 216 ? 3.379 7.156 -17.092 1.00 94.44 216 LEU A N 1
ATOM 1733 C CA . LEU A 1 216 ? 3.809 5.826 -17.542 1.00 94.44 216 LEU A CA 1
ATOM 1734 C C . LEU A 1 216 ? 4.134 5.767 -19.042 1.00 94.44 216 LEU A C 1
ATOM 1736 O O . LEU A 1 216 ? 5.120 5.135 -19.415 1.00 94.44 216 LEU A O 1
ATOM 1740 N N . VAL A 1 217 ? 3.302 6.368 -19.907 1.00 94.88 217 VAL A N 1
ATOM 1741 C CA . VAL A 1 217 ? 3.385 6.116 -21.365 1.00 94.88 217 VAL A CA 1
ATOM 1742 C C . VAL A 1 217 ? 3.265 7.342 -22.273 1.00 94.88 217 VAL A C 1
ATOM 1744 O O . VAL A 1 217 ? 3.522 7.212 -23.464 1.00 94.88 217 VAL A O 1
ATOM 1747 N N . ILE A 1 218 ? 2.873 8.520 -21.770 1.00 93.06 218 ILE A N 1
ATOM 1748 C CA . ILE A 1 218 ? 2.641 9.708 -22.627 1.00 93.06 218 ILE A CA 1
ATOM 1749 C C . ILE A 1 218 ? 3.798 10.704 -22.548 1.00 93.06 218 ILE A C 1
ATOM 1751 O O . ILE A 1 218 ? 4.121 11.367 -23.529 1.00 93.06 218 ILE A O 1
ATOM 1755 N N . LYS A 1 219 ? 4.404 10.852 -21.368 1.00 90.50 219 LYS A N 1
ATOM 1756 C CA . LYS A 1 219 ? 5.407 11.889 -21.102 1.00 90.50 219 LYS A CA 1
ATOM 1757 C C . LYS A 1 219 ? 6.725 11.673 -21.850 1.00 90.50 219 LYS A C 1
ATOM 1759 O O . LYS A 1 219 ? 7.381 12.651 -22.195 1.00 90.50 219 LYS A O 1
ATOM 1764 N N . ASN A 1 220 ? 7.095 10.416 -22.078 1.00 87.62 220 ASN A N 1
ATOM 1765 C CA . ASN A 1 220 ? 8.304 10.028 -22.796 1.00 87.62 220 ASN A CA 1
ATOM 1766 C C . ASN A 1 220 ? 7.901 9.446 -24.155 1.00 87.62 220 ASN A C 1
ATOM 1768 O O . ASN A 1 220 ? 7.029 8.583 -24.199 1.00 87.62 220 ASN A O 1
ATOM 1772 N N . GLU A 1 221 ? 8.541 9.894 -25.240 1.00 87.25 221 GLU A N 1
ATOM 1773 C CA . GLU A 1 221 ? 8.277 9.378 -26.597 1.00 87.25 221 GLU A CA 1
ATOM 1774 C C . GLU A 1 221 ? 8.585 7.875 -26.707 1.00 87.25 221 GLU A C 1
ATOM 1776 O O . GLU A 1 221 ? 7.860 7.138 -27.371 1.00 87.25 221 GLU A O 1
ATOM 1781 N N . GLU A 1 222 ? 9.616 7.417 -25.992 1.00 89.44 222 GLU A N 1
ATOM 1782 C CA . GLU A 1 222 ? 10.006 6.011 -25.867 1.00 89.44 222 GLU A CA 1
ATOM 1783 C C . GLU A 1 222 ? 9.978 5.594 -24.383 1.00 89.44 222 GLU A C 1
ATOM 1785 O O . GLU A 1 222 ? 10.984 5.720 -23.678 1.00 89.44 222 GLU A O 1
ATOM 1790 N N . PRO A 1 223 ? 8.823 5.156 -23.850 1.00 90.00 223 PRO A N 1
ATOM 1791 C CA . PRO A 1 223 ? 8.722 4.725 -22.459 1.00 90.00 223 PRO A CA 1
ATOM 1792 C C . PRO A 1 223 ? 9.452 3.394 -22.221 1.00 90.00 223 PRO A C 1
ATOM 1794 O O . PRO A 1 223 ? 9.465 2.511 -23.079 1.00 90.00 223 PRO A O 1
ATOM 1797 N N . ASP A 1 224 ? 10.026 3.220 -21.023 1.00 91.25 224 ASP A N 1
ATOM 1798 C CA . ASP A 1 224 ? 10.629 1.945 -20.620 1.00 91.25 224 ASP A CA 1
ATOM 1799 C C . ASP A 1 224 ? 9.590 0.809 -20.692 1.00 91.25 224 ASP A C 1
ATOM 1801 O O . ASP A 1 224 ? 8.467 0.952 -20.206 1.00 91.25 224 ASP A O 1
ATOM 1805 N N . GLU A 1 225 ? 9.989 -0.361 -21.203 1.00 92.75 225 GLU A N 1
ATOM 1806 C CA . GLU A 1 225 ? 9.123 -1.548 -21.347 1.00 92.75 225 GLU A CA 1
ATOM 1807 C C . GLU A 1 225 ? 8.359 -1.891 -20.056 1.00 92.75 225 GLU A C 1
ATOM 1809 O O . GLU A 1 225 ? 7.175 -2.216 -20.086 1.00 92.75 225 GLU A O 1
ATOM 1814 N N . HIS A 1 226 ? 9.012 -1.738 -18.900 1.00 94.31 226 HIS A N 1
ATOM 1815 C CA . HIS A 1 226 ? 8.394 -1.989 -17.596 1.00 94.31 226 HIS A CA 1
ATOM 1816 C C . HIS A 1 226 ? 7.248 -1.017 -17.274 1.00 94.31 226 HIS A C 1
ATOM 1818 O O . HIS A 1 226 ? 6.266 -1.410 -16.647 1.00 94.31 226 HIS A O 1
ATOM 1824 N N . PHE A 1 227 ? 7.342 0.251 -17.690 1.00 96.06 227 PHE A N 1
ATOM 1825 C CA . PHE A 1 227 ? 6.242 1.204 -17.516 1.00 96.06 227 PHE A CA 1
ATOM 1826 C C . PHE A 1 227 ? 5.071 0.884 -18.446 1.00 96.06 227 PHE A C 1
ATOM 1828 O O . PHE A 1 227 ? 3.920 1.003 -18.022 1.00 96.06 227 PHE A O 1
ATOM 1835 N N . ILE A 1 228 ? 5.348 0.398 -19.661 1.00 95.81 228 ILE A N 1
ATOM 1836 C CA . ILE A 1 228 ? 4.317 -0.108 -20.579 1.00 95.81 228 ILE A CA 1
ATOM 1837 C C . ILE A 1 228 ? 3.608 -1.319 -19.960 1.00 95.81 228 ILE A C 1
ATOM 1839 O O . ILE A 1 228 ? 2.379 -1.365 -19.943 1.00 95.81 228 ILE A O 1
ATOM 1843 N N . GLU A 1 229 ? 4.355 -2.270 -19.393 1.00 96.06 229 GLU A N 1
ATOM 1844 C CA . GLU A 1 229 ? 3.782 -3.415 -18.677 1.00 96.06 229 GLU A CA 1
ATOM 1845 C C . GLU A 1 229 ? 2.886 -2.953 -17.520 1.00 96.06 229 GLU A C 1
ATOM 1847 O O . GLU A 1 229 ? 1.738 -3.388 -17.413 1.00 96.06 229 GLU A O 1
ATOM 1852 N N . CYS A 1 230 ? 3.367 -2.021 -16.689 1.00 96.94 230 CYS A N 1
ATOM 1853 C CA . CYS A 1 230 ? 2.578 -1.459 -15.591 1.00 96.94 230 CYS A CA 1
ATOM 1854 C C . CYS A 1 230 ? 1.297 -0.774 -16.089 1.00 96.94 230 CYS A C 1
ATOM 1856 O O . CYS A 1 230 ? 0.253 -0.905 -15.456 1.00 96.94 230 CYS A O 1
ATOM 1858 N N . PHE A 1 231 ? 1.350 -0.077 -17.226 1.00 97.06 231 PHE A N 1
ATOM 1859 C CA . PHE A 1 231 ? 0.177 0.535 -17.849 1.00 97.06 231 PHE A CA 1
ATOM 1860 C C . PHE A 1 231 ? -0.836 -0.508 -18.341 1.00 97.06 231 PHE A C 1
ATOM 1862 O O . PHE A 1 231 ? -2.031 -0.364 -18.089 1.00 97.06 231 PHE A O 1
ATOM 1869 N N . VAL A 1 232 ? -0.379 -1.587 -18.982 1.00 96.88 232 VAL A N 1
ATOM 1870 C CA . VAL A 1 232 ? -1.261 -2.692 -19.396 1.00 96.88 232 VAL A CA 1
ATOM 1871 C C . VAL A 1 232 ? -1.903 -3.357 -18.177 1.00 96.88 232 VAL A C 1
ATOM 1873 O O . VAL A 1 232 ? -3.099 -3.637 -18.195 1.00 96.88 232 VAL A O 1
ATOM 1876 N N . GLN A 1 233 ? -1.140 -3.558 -17.100 1.00 95.56 233 GLN A N 1
ATOM 1877 C CA . GLN A 1 233 ? -1.665 -4.079 -15.835 1.00 95.56 233 GLN A CA 1
ATOM 1878 C C . GLN A 1 233 ? -2.689 -3.125 -15.209 1.00 95.56 233 GLN A C 1
ATOM 1880 O O . GLN A 1 233 ? -3.725 -3.585 -14.743 1.00 95.56 233 GLN A O 1
ATOM 1885 N N . LEU A 1 234 ? -2.444 -1.810 -15.245 1.00 95.19 234 LEU A N 1
ATOM 1886 C CA . LEU A 1 234 ? -3.403 -0.807 -14.781 1.00 95.19 234 LEU A CA 1
ATOM 1887 C C . LEU A 1 234 ? -4.729 -0.933 -15.533 1.00 95.19 234 LEU A C 1
ATOM 1889 O O . LEU A 1 234 ? -5.762 -1.028 -14.886 1.00 95.19 234 LEU A O 1
ATOM 1893 N N . ILE A 1 235 ? -4.693 -0.995 -16.870 1.00 93.81 235 ILE A N 1
ATOM 1894 C CA . ILE A 1 235 ? -5.901 -1.162 -17.693 1.00 93.81 235 ILE A CA 1
ATOM 1895 C C . ILE A 1 235 ? -6.593 -2.495 -17.408 1.00 93.81 235 ILE A C 1
ATOM 1897 O O . ILE A 1 235 ? -7.812 -2.551 -17.394 1.00 93.81 235 ILE A O 1
ATOM 1901 N N . ALA A 1 236 ? -5.841 -3.576 -17.199 1.00 91.44 236 ALA A N 1
ATOM 1902 C CA . ALA A 1 236 ? -6.430 -4.879 -16.899 1.00 91.44 236 ALA A CA 1
ATOM 1903 C C . ALA A 1 236 ? -7.136 -4.906 -15.532 1.00 91.44 236 ALA A C 1
ATOM 1905 O O . ALA A 1 236 ? -8.117 -5.626 -15.363 1.00 91.44 236 ALA A O 1
ATOM 1906 N N . THR A 1 237 ? -6.627 -4.136 -14.568 1.00 83.94 237 THR A N 1
ATOM 1907 C CA . THR A 1 237 ? -7.203 -3.989 -13.229 1.00 83.94 237 THR A CA 1
ATOM 1908 C C . THR A 1 237 ? -8.381 -3.006 -13.196 1.00 83.94 237 THR A C 1
ATOM 1910 O O . THR A 1 237 ? -9.287 -3.172 -12.378 1.00 83.94 237 THR A O 1
ATOM 1913 N N . THR A 1 238 ? -8.375 -1.959 -14.034 1.00 69.56 238 THR A N 1
ATOM 1914 C CA . THR A 1 238 ? -9.425 -0.925 -14.056 1.00 69.56 238 THR A CA 1
ATOM 1915 C C . THR A 1 238 ? -10.567 -1.226 -15.019 1.00 69.56 238 THR A C 1
ATOM 1917 O O . THR A 1 238 ? -11.742 -1.037 -14.633 1.00 69.56 238 THR A O 1
#

Sequence (238 aa):
MSPQSQEGDAAKKEEKKEEKKEEEKKEGSGVSTLKVGGGAWRPRSQRQFTREEELDRTVKALLNKLTIEKFDTITEKLARTVEGLKEHKELQLVVNVVMEKAVTEPDWSEMYADLCQVLQWRSVPTEGTDIENFRKTPFMKALLTKIQAEYEAMPRSLESRLRSLPSGELDPEAIEEMQQLKRTKNRILGVVKLIGELFQRKILGFPIVRDVVVDLVIKNEEPDEHFIECFVQLIATT

Secondary structure (DSSP, 8-state):
------SSTTHHHHHHHHHHHHHHTTSS---------TT----GGG----HHHHHHHHHHHHHTT--GGGHHHHHHHHHHHHHT---HHHHHHHHHHHHHHHHH-GGGHHHHHHHHHHHHHHSPPPTT--TT-GGGSHHHHHHHHHHHHHHHTS-S----GGGGS-TT---HHHHHHHHHHHHHHHHHHHHHHHHHHHHHTTSS-HHHHHHHHIIIIISSSS--HHHHHHHHHHHHH-

Mean predicted aligned error: 12.25 Å

Radius of gyration: 30.86 Å; Cα contacts (8 Å, |Δi|>4): 183; chains: 1; bounding box: 71×100×64 Å

InterPro domains:
  IPR003890 MIF4G-like, type 3 [PF02854] (57-237)
  IPR016024 Armadillo-type fold [SSF48371] (46-237)

Organism: NCBI:txid933077